Protein AF-A0A285ZQE4-F1 (afdb_monomer)

Foldseek 3Di:
DDDDDDDDDDYDDDDDDDDDDDDDDDDDDDDDPDPPDDDDDDDDPDDDVLLVVLLVVQLVCLVVVPQLVNQVQEDAQADDAPPPFTQGHSVSCVVCVCQQDPVVNSCLSNPDDSVQWDQPPQQAIAGHPRQWHDRDSVNHTYYGPDGDPSRVVVQVVVLQVVLVFAAVVPNDADHWDFFKAWPFKTWTWGHHPPRKIKIFIDTNPDGRRDHTPDIFIRWHWDAPPDQRWIWTWTDDDQKIWIWTAPPDDPPPAARIWIFMDGNNHTPDITRMHTDRD

Nearest PDB structures (foldseek):
  6cp9-assembly4_H  TM=2.890E-01  e=7.985E-02  Klebsiella pneumoniae 342
  7mx5-assembly2_B  TM=2.987E-01  e=8.276E-01  Acinetobacter baumannii
  4re6-assembly1_B  TM=3.086E-01  e=7.806E-01  Aeropyrum pernix K1
  3o4j-assembly2_D  TM=2.823E-01  e=9.863E-01  Aeropyrum pernix
  1yqf-assembly2_E  TM=2.069E-01  e=4.253E+00  Leishmania major

Secondary structure (DSSP, 8-state):
-PPP------------------------PPPP-----PPPPPS-----HHHHHHHHHHHHHHHHT-HHHHTTSB-SSB--STTSPPB-SHHHHHHHHHHHS-HHHHHHHHT--GGGEEE-GGG-EEETTTTEEE-SSS--EEEE----HHHHHHHHHHHHHHHHTS-GGG---SEEEEEEEESSEEEEEEEETTTEEEEEEEETTS-TTSPPSEEEEEEEEEE-TTSS-EEEEEEETTEEEEEEE-SSS-TT--SEEEEEEETTEEEEEEEEEES--

Organism: NCBI:txid1476464

Mean predicted aligned error: 10.46 Å

Sequence (277 aa):
MALTFGLLIFGCNQTETKTTIASNEKPTAKTEDKLLKQEKPDDNEKLADDKIESINNVIELFKSNNVDKISDIISFPLERQYPIPSIKNKNEFNKRFSEVFDKILIDKIANSKIEQWSEVGWRGIMLDNGVLWMANSDGIITAVNYQSDFEKKLRKDLIDREKENLHNSLKTFESPTYKIKTKNYLIRIDELTNDKYRYASWKVSEKETSKPDIILNDGELEFEGSGGNHVITFVQGNYTYKVYRNIIGEESSPDIILEIEKDGKTILSEDGKLTLE

Solvent-accessible surface area (backbone atoms only — not comparable to full-atom values): 16332 Å² total; per-residue (Å²): 136,87,81,89,83,82,89,84,90,85,87,89,88,87,84,90,88,89,88,88,87,89,81,90,89,86,88,80,81,85,80,79,85,76,76,79,74,78,77,73,84,74,91,73,78,77,79,51,70,60,44,52,49,22,51,50,52,51,24,53,42,41,63,65,63,41,63,75,63,52,48,73,35,50,44,67,59,36,67,50,71,64,80,37,67,43,36,70,38,59,73,51,34,74,72,45,39,68,46,59,54,31,72,69,55,38,51,51,51,38,67,56,55,76,90,43,48,46,76,62,67,93,70,14,33,21,37,63,96,50,43,33,32,21,54,53,53,85,44,33,31,60,48,55,70,59,70,26,75,59,39,58,47,50,32,48,64,45,52,57,55,48,38,70,56,34,20,82,95,60,48,79,59,78,47,66,69,45,41,36,40,38,85,63,31,31,37,39,36,33,32,38,84,88,81,23,29,30,47,35,29,35,54,53,86,65,56,66,54,48,81,60,80,42,78,46,58,80,16,43,76,47,65,61,69,89,68,72,20,29,36,39,40,33,76,58,93,61,33,39,38,36,42,33,37,50,71,67,76,62,96,84,56,50,47,21,38,42,36,32,31,44,82,91,37,80,77,44,75,40,60,18,38,78,59,86,104

Radius of gyration: 27.9 Å; Cα contacts (8 Å, |Δi|>4): 445; chains: 1; bounding box: 80×78×50 Å

Structure (mmCIF, N/CA/C/O backbone):
data_AF-A0A285ZQE4-F1
#
_entry.id   AF-A0A285ZQE4-F1
#
loop_
_atom_site.group_PDB
_atom_site.id
_atom_site.type_symbol
_atom_site.label_atom_id
_atom_site.label_alt_id
_atom_site.label_comp_id
_atom_site.label_asym_id
_atom_site.label_entity_id
_atom_site.label_seq_id
_atom_site.pdbx_PDB_ins_code
_atom_site.Cartn_x
_atom_site.Cartn_y
_atom_site.Cartn_z
_atom_site.occupancy
_atom_site.B_iso_or_equiv
_atom_site.auth_seq_id
_atom_site.auth_comp_id
_atom_site.auth_asym_id
_atom_site.auth_atom_id
_atom_site.pdbx_PDB_model_num
ATOM 1 N N . MET A 1 1 ? -60.468 6.649 -17.377 1.00 41.06 1 MET A N 1
ATOM 2 C CA . MET A 1 1 ? -59.361 6.185 -18.243 1.00 41.06 1 MET A CA 1
ATOM 3 C C . MET A 1 1 ? -58.891 7.409 -19.015 1.00 41.06 1 MET A C 1
ATOM 5 O O . MET A 1 1 ? -59.746 8.086 -19.569 1.00 41.06 1 MET A O 1
ATOM 9 N N . ALA A 1 2 ? -57.626 7.809 -18.877 1.00 32.81 2 ALA A N 1
ATOM 10 C CA . ALA A 1 2 ? -57.214 9.194 -19.136 1.00 32.81 2 ALA A CA 1
ATOM 11 C C . ALA A 1 2 ? -56.875 9.476 -20.609 1.00 32.81 2 ALA A C 1
ATOM 13 O O . ALA A 1 2 ? -56.213 8.667 -21.254 1.00 32.81 2 ALA A O 1
ATOM 14 N N . LEU A 1 3 ? -57.281 10.652 -21.099 1.00 28.69 3 LEU A N 1
ATOM 15 C CA . LEU A 1 3 ? -56.719 11.265 -22.304 1.00 28.69 3 LEU A CA 1
ATOM 16 C C . LEU A 1 3 ? -55.519 12.140 -21.921 1.00 28.69 3 LEU A C 1
ATOM 18 O O . LEU A 1 3 ? -55.526 12.800 -20.882 1.00 28.69 3 LEU A O 1
ATOM 22 N N . THR A 1 4 ? -54.528 12.192 -22.803 1.00 35.53 4 THR A N 1
ATOM 23 C CA . THR A 1 4 ? -53.519 13.253 -22.849 1.00 35.53 4 THR A CA 1
ATOM 24 C C . THR A 1 4 ? -54.111 14.536 -23.434 1.00 35.53 4 THR A C 1
ATOM 26 O O . THR A 1 4 ? -54.879 14.473 -24.389 1.00 35.53 4 THR A O 1
ATOM 29 N N . PHE A 1 5 ? -53.690 15.702 -22.934 1.00 30.59 5 PHE A N 1
ATOM 30 C CA . PHE A 1 5 ? -53.569 16.923 -23.744 1.00 30.59 5 PHE A CA 1
ATOM 31 C C . PHE A 1 5 ? -52.524 17.879 -23.140 1.00 30.59 5 PHE A C 1
ATOM 33 O O . PHE A 1 5 ? -52.206 17.776 -21.956 1.00 30.59 5 PHE A O 1
ATOM 40 N N . GLY A 1 6 ? -51.934 18.741 -23.974 1.00 27.23 6 GLY A N 1
ATOM 41 C CA . GLY A 1 6 ? -50.779 19.582 -23.626 1.00 27.23 6 GLY A CA 1
ATOM 42 C C . GLY A 1 6 ? -51.094 21.041 -23.260 1.00 27.23 6 GLY A C 1
ATOM 43 O O . GLY A 1 6 ? -52.248 21.444 -23.154 1.00 27.23 6 GLY A O 1
ATOM 44 N N . LEU A 1 7 ? -50.019 21.818 -23.079 1.00 28.91 7 LEU A N 1
ATOM 45 C CA . LEU A 1 7 ? -49.995 23.257 -22.763 1.00 28.91 7 LEU A CA 1
ATOM 46 C C . LEU A 1 7 ? -50.813 24.130 -23.739 1.00 28.91 7 LEU A C 1
ATOM 48 O O . LEU A 1 7 ? -50.875 23.813 -24.923 1.00 28.91 7 LEU A O 1
ATOM 52 N N . LEU A 1 8 ? -51.256 25.311 -23.267 1.00 28.98 8 LEU A N 1
ATOM 53 C CA . LEU A 1 8 ? -50.812 26.625 -23.793 1.00 28.98 8 LEU A CA 1
ATOM 54 C C . LEU A 1 8 ? -51.233 27.822 -22.885 1.00 28.98 8 LEU A C 1
ATOM 56 O O . LEU A 1 8 ? -52.406 28.096 -22.672 1.00 28.98 8 LEU A O 1
ATOM 60 N N . ILE A 1 9 ? -50.208 28.510 -22.365 1.00 29.80 9 ILE A N 1
ATOM 61 C CA . ILE A 1 9 ? -50.061 29.913 -21.884 1.00 29.80 9 ILE A CA 1
ATOM 62 C C . ILE A 1 9 ? -51.088 30.993 -22.323 1.00 29.80 9 ILE A C 1
ATOM 64 O O . ILE A 1 9 ? -51.433 31.043 -23.496 1.00 29.80 9 ILE A O 1
ATOM 68 N N . PHE A 1 10 ? -51.423 31.961 -21.437 1.00 26.75 10 PHE A N 1
ATOM 69 C CA . PHE A 1 10 ? -50.883 33.359 -21.376 1.00 26.75 10 PHE A CA 1
ATOM 70 C C . PHE A 1 10 ? -51.801 34.404 -20.668 1.00 26.75 10 PHE A C 1
ATOM 72 O O . PHE A 1 10 ? -52.988 34.488 -20.959 1.00 26.75 10 PHE A O 1
ATOM 79 N N . GLY A 1 11 ? -51.188 35.305 -19.877 1.00 24.56 11 GLY A N 1
ATOM 80 C CA . GLY A 1 11 ? -51.658 36.681 -19.581 1.00 24.56 11 GLY A CA 1
ATOM 81 C C . GLY A 1 11 ? -52.723 36.880 -18.480 1.00 24.56 11 GLY A C 1
ATOM 82 O O . GLY A 1 11 ? -53.441 35.953 -18.132 1.00 24.56 11 GLY A O 1
ATOM 83 N N . CYS A 1 12 ? -52.895 38.071 -17.883 1.00 27.30 12 CYS A N 1
ATOM 84 C CA . CYS A 1 12 ? -52.067 39.295 -17.871 1.00 27.30 12 CYS A CA 1
ATOM 85 C C . CYS A 1 12 ? -52.526 40.248 -16.739 1.00 27.30 12 CYS A C 1
ATOM 87 O O . CYS A 1 12 ? -53.730 40.419 -16.569 1.00 27.30 12 CYS A O 1
ATOM 89 N N . ASN A 1 13 ? -51.597 40.916 -16.032 1.00 29.12 13 ASN A N 1
ATOM 90 C CA . ASN A 1 13 ? -51.525 42.392 -15.896 1.00 29.12 13 ASN A CA 1
ATOM 91 C C . ASN A 1 13 ? -50.550 42.867 -14.800 1.00 29.12 13 ASN A C 1
ATOM 93 O O . ASN A 1 13 ? -50.302 42.182 -13.812 1.00 29.12 13 ASN A O 1
ATOM 97 N N . GLN A 1 14 ? -50.029 44.082 -14.991 1.00 31.36 14 GLN A N 1
ATOM 98 C CA . GLN A 1 14 ? -49.230 44.849 -14.029 1.00 31.36 14 GLN A CA 1
ATOM 99 C C . GLN A 1 14 ? -50.030 46.061 -13.528 1.00 31.36 14 GLN A C 1
ATOM 101 O O . GLN A 1 14 ? -50.885 46.567 -14.255 1.00 31.36 14 GLN A O 1
ATOM 106 N N . THR A 1 15 ? -49.627 46.630 -12.389 1.00 29.02 15 THR A N 1
ATOM 107 C CA . THR A 1 15 ? -49.770 48.076 -12.145 1.00 29.02 15 THR A CA 1
ATOM 108 C C . THR A 1 15 ? -48.573 48.593 -11.344 1.00 29.02 15 THR A C 1
ATOM 110 O O . THR A 1 15 ? -48.225 48.019 -10.315 1.00 29.02 15 THR A O 1
ATOM 113 N N . GLU A 1 16 ? -47.924 49.662 -11.812 1.00 29.88 16 GLU A N 1
ATOM 114 C CA . GLU A 1 16 ? -46.841 50.343 -11.082 1.00 29.88 16 GLU A CA 1
ATOM 115 C C . GLU A 1 16 ? -47.383 51.348 -10.052 1.00 29.88 16 GLU A C 1
ATOM 117 O O . GLU A 1 16 ? -48.489 51.873 -10.192 1.00 29.88 16 GLU A O 1
ATOM 122 N N . THR A 1 17 ? -46.543 51.766 -9.101 1.00 27.86 17 THR A N 1
ATOM 123 C CA . THR A 1 17 ? -46.545 53.170 -8.644 1.00 27.86 17 THR A CA 1
ATOM 124 C C . THR A 1 17 ? -45.138 53.607 -8.208 1.00 27.86 17 THR A C 1
ATOM 126 O O . THR A 1 17 ? -44.406 52.835 -7.596 1.00 27.86 17 THR A O 1
ATOM 129 N N . LYS A 1 18 ? -44.738 54.837 -8.560 1.00 28.44 18 LYS A N 1
ATOM 130 C CA . LYS A 1 18 ? -43.408 55.433 -8.296 1.00 28.44 18 LYS A CA 1
ATOM 131 C C . LYS A 1 18 ? -43.490 56.518 -7.213 1.00 28.44 18 LYS A C 1
ATOM 133 O O . LYS A 1 18 ? -44.535 57.153 -7.114 1.00 28.44 18 LYS A O 1
ATOM 138 N N . THR A 1 19 ? -42.379 56.824 -6.524 1.00 24.94 19 THR A N 1
ATOM 139 C CA . THR A 1 19 ? -41.958 58.181 -6.062 1.00 24.94 19 THR A CA 1
ATOM 140 C C . THR A 1 19 ? -40.481 58.149 -5.587 1.00 24.94 19 THR A C 1
ATOM 142 O O . THR A 1 19 ? -39.990 57.095 -5.195 1.00 24.94 19 THR A O 1
ATOM 145 N N . THR A 1 20 ? -39.767 59.282 -5.640 1.00 25.05 20 THR A N 1
ATOM 146 C CA . THR A 1 20 ? -38.347 59.512 -5.243 1.00 25.05 20 THR A CA 1
ATOM 147 C C . THR A 1 20 ? -38.220 60.885 -4.539 1.00 25.05 20 THR A C 1
ATOM 149 O O . THR A 1 20 ? -39.219 61.596 -4.475 1.00 25.05 20 THR A O 1
ATOM 152 N N . ILE A 1 21 ? -37.110 61.372 -3.954 1.00 27.08 21 ILE A N 1
ATOM 153 C CA . ILE A 1 21 ? -35.635 61.136 -4.002 1.00 27.08 21 ILE A CA 1
ATOM 154 C C . ILE A 1 21 ? -35.052 61.495 -2.593 1.00 27.08 21 ILE A C 1
ATOM 156 O O . ILE A 1 21 ? -35.801 62.039 -1.788 1.00 27.08 21 ILE A O 1
ATOM 160 N N . ALA A 1 22 ? -33.785 61.321 -2.173 1.00 26.59 22 ALA A N 1
ATOM 161 C CA . ALA A 1 22 ? -32.518 60.792 -2.731 1.00 26.59 22 ALA A CA 1
ATOM 162 C C . ALA A 1 22 ? -31.775 59.999 -1.596 1.00 26.59 22 ALA A C 1
ATOM 164 O O . ALA A 1 22 ? -32.453 59.181 -0.989 1.00 26.59 22 ALA A O 1
ATOM 165 N N . SER A 1 23 ? -30.485 60.088 -1.201 1.00 23.92 23 SER A N 1
ATOM 166 C CA . SER A 1 23 ? -29.246 60.819 -1.595 1.00 23.92 23 SER A CA 1
ATOM 167 C C . SER A 1 23 ? -28.012 60.197 -0.900 1.00 23.92 23 SER A C 1
ATOM 169 O O . SER A 1 23 ? -28.128 59.858 0.274 1.00 23.92 23 SER A O 1
ATOM 171 N N . ASN A 1 24 ? -26.839 60.196 -1.563 1.00 25.09 24 ASN A N 1
ATOM 172 C CA . ASN A 1 24 ? -25.507 59.757 -1.066 1.00 25.09 24 ASN A CA 1
ATOM 173 C C . ASN A 1 24 ? -25.421 58.255 -0.658 1.00 25.09 24 ASN A C 1
ATOM 175 O O . ASN A 1 24 ? -26.435 57.620 -0.406 1.00 25.09 24 ASN A O 1
ATOM 179 N N . GLU A 1 25 ? -24.271 57.563 -0.646 1.00 27.22 25 GLU A N 1
ATOM 180 C CA . GLU A 1 25 ? -22.854 57.968 -0.764 1.00 27.22 25 GLU A CA 1
ATOM 181 C C . GLU A 1 25 ? -22.006 56.889 -1.507 1.00 27.22 25 GLU A C 1
ATOM 183 O O . GLU A 1 25 ? -22.560 55.934 -2.052 1.00 27.22 25 GLU A O 1
ATOM 188 N N . LYS A 1 26 ? -20.670 57.041 -1.608 1.00 25.08 26 LYS A N 1
ATOM 189 C CA . LYS A 1 26 ? -19.765 56.190 -2.431 1.00 25.08 26 LYS A CA 1
ATOM 190 C C . LYS A 1 26 ? -18.291 56.383 -1.996 1.00 25.08 26 LYS A C 1
ATOM 192 O O . LYS A 1 26 ? -17.994 57.506 -1.595 1.00 25.08 26 LYS A O 1
ATOM 197 N N . PRO A 1 27 ? -17.317 55.463 -2.222 1.00 36.34 27 PRO A N 1
ATOM 198 C CA . PRO A 1 27 ? -17.341 54.003 -2.445 1.00 36.34 27 PRO A CA 1
ATOM 199 C C . PRO A 1 27 ? -16.587 53.197 -1.348 1.00 36.34 27 PRO A C 1
ATOM 201 O O . PRO A 1 27 ? -15.798 53.759 -0.594 1.00 36.34 27 PRO A O 1
ATOM 204 N N . THR A 1 28 ? -16.650 51.859 -1.395 1.00 25.28 28 THR A N 1
ATOM 205 C CA . THR A 1 28 ? -15.589 50.996 -0.822 1.00 25.28 28 THR A CA 1
ATOM 206 C C . THR A 1 28 ? -15.283 49.786 -1.713 1.00 25.28 28 THR A C 1
ATOM 208 O O . THR A 1 28 ? -16.057 49.453 -2.608 1.00 25.28 28 THR A O 1
ATOM 211 N N . ALA A 1 29 ? -14.090 49.213 -1.531 1.00 27.58 29 ALA A N 1
ATOM 212 C CA . ALA A 1 29 ? -13.393 48.321 -2.459 1.00 27.58 29 ALA A CA 1
ATOM 213 C C . ALA A 1 29 ? -14.180 47.097 -2.976 1.00 27.58 29 ALA A C 1
ATOM 215 O O . ALA A 1 29 ? -14.931 46.457 -2.244 1.00 27.58 29 ALA A O 1
ATOM 216 N N . LYS A 1 30 ? -13.881 46.703 -4.223 1.00 27.75 30 LYS A N 1
ATOM 217 C CA . LYS A 1 30 ? -14.029 45.307 -4.656 1.00 27.75 30 LYS A CA 1
ATOM 218 C C . LYS A 1 30 ? -12.958 44.473 -3.949 1.00 27.75 30 LYS A C 1
ATOM 220 O O . LYS A 1 30 ? -11.786 44.835 -4.028 1.00 27.75 30 LYS A O 1
ATOM 225 N N . THR A 1 31 ? -13.334 43.341 -3.368 1.00 27.19 31 THR A N 1
ATOM 226 C CA . THR A 1 31 ? -12.393 42.235 -3.141 1.00 27.19 31 THR A CA 1
ATOM 227 C C . THR A 1 31 ? -12.437 41.344 -4.376 1.00 27.19 31 THR A C 1
ATOM 229 O O . THR A 1 31 ? -13.524 41.014 -4.850 1.00 27.19 31 THR A O 1
ATOM 232 N N . GLU A 1 32 ? -11.283 41.005 -4.944 1.00 28.16 32 GLU A N 1
ATOM 233 C CA . GLU A 1 32 ? -11.221 40.149 -6.130 1.00 28.16 32 GLU A CA 1
ATOM 234 C C . GLU A 1 32 ? -11.401 38.681 -5.736 1.00 28.16 32 GLU A C 1
ATOM 236 O O . GLU A 1 32 ? -10.681 38.164 -4.881 1.00 28.16 32 GLU A O 1
ATOM 241 N N . ASP A 1 33 ? -12.370 38.018 -6.367 1.00 29.48 33 ASP A N 1
ATOM 242 C CA . ASP A 1 33 ? -12.660 36.602 -6.156 1.00 29.48 33 ASP A CA 1
ATOM 243 C C . ASP A 1 33 ? -11.587 35.753 -6.852 1.00 29.48 33 ASP A C 1
ATOM 245 O O . ASP A 1 33 ? -11.665 35.434 -8.044 1.00 29.48 33 ASP A O 1
ATOM 249 N N . LYS A 1 34 ? -10.495 35.495 -6.125 1.00 31.12 34 LYS A N 1
ATOM 250 C CA . LYS A 1 34 ? -9.293 34.852 -6.657 1.00 31.12 34 LYS A CA 1
ATOM 251 C C . LYS A 1 34 ? -9.484 33.338 -6.749 1.00 31.12 34 LYS A C 1
ATOM 253 O O . LYS A 1 34 ? -8.851 32.584 -6.010 1.00 31.12 34 LYS A O 1
ATOM 258 N N . LEU A 1 35 ? -10.315 32.902 -7.701 1.00 28.84 35 LEU A N 1
ATOM 259 C CA . LEU A 1 35 ? -10.376 31.503 -8.123 1.00 28.84 35 LEU A CA 1
ATOM 260 C C . LEU A 1 35 ? -8.958 30.996 -8.416 1.00 28.84 35 LEU A C 1
ATOM 262 O O . LEU A 1 35 ? -8.317 31.410 -9.388 1.00 28.84 35 LEU A O 1
ATOM 266 N N . LEU A 1 36 ? -8.494 30.064 -7.584 1.00 29.11 36 LEU A N 1
ATOM 267 C CA . LEU A 1 36 ? -7.309 29.266 -7.854 1.00 29.11 36 LEU A CA 1
ATOM 268 C C . LEU A 1 36 ? -7.612 28.360 -9.046 1.00 29.11 36 LEU A C 1
ATOM 270 O O . LEU A 1 36 ? -8.158 27.267 -8.902 1.00 29.11 36 LEU A O 1
ATOM 274 N N . LYS A 1 37 ? -7.251 28.829 -10.242 1.00 30.83 37 LYS A N 1
ATOM 275 C CA . LYS A 1 37 ? -7.095 27.949 -11.395 1.00 30.83 37 LYS A CA 1
ATOM 276 C C . LYS A 1 37 ? -6.033 26.920 -11.030 1.00 30.83 37 LYS A C 1
ATOM 278 O O . LYS A 1 37 ? -4.870 27.277 -10.871 1.00 30.83 37 LYS A O 1
ATOM 283 N N . GLN A 1 38 ? -6.443 25.664 -10.904 1.00 37.09 38 GLN A N 1
ATOM 284 C CA . GLN A 1 38 ? -5.509 24.553 -10.985 1.00 37.09 38 GLN A CA 1
ATOM 285 C C . GLN A 1 38 ? -4.842 24.631 -12.358 1.00 37.09 38 GLN A C 1
ATOM 287 O O . GLN A 1 38 ? -5.523 24.591 -13.387 1.00 37.09 38 GLN A O 1
ATOM 292 N N . GLU A 1 39 ? -3.525 24.787 -12.376 1.00 30.55 39 GLU A N 1
ATOM 293 C CA . GLU A 1 39 ? -2.755 24.564 -13.589 1.00 30.55 39 GLU A CA 1
ATOM 294 C C . GLU A 1 39 ? -2.847 23.070 -13.905 1.00 30.55 39 GLU A C 1
ATOM 296 O O . GLU A 1 39 ? -2.590 22.217 -13.050 1.00 30.55 39 GLU A O 1
ATOM 301 N N . LYS A 1 40 ? -3.276 22.743 -15.128 1.00 32.28 40 LYS A N 1
ATOM 302 C CA . LYS A 1 40 ? -3.058 21.396 -15.651 1.00 32.28 40 LYS A CA 1
ATOM 303 C C . LYS A 1 40 ? -1.542 21.157 -15.717 1.00 32.28 40 LYS A C 1
ATOM 305 O O . LYS A 1 40 ? -0.827 22.100 -16.058 1.00 32.28 40 LYS A O 1
ATOM 310 N N . PRO A 1 41 ? -1.058 19.924 -15.489 1.00 39.66 41 PRO A N 1
ATOM 311 C CA . PRO A 1 41 ? 0.235 19.517 -16.027 1.00 39.66 41 PRO A CA 1
ATOM 312 C C . PRO A 1 41 ? 0.256 19.805 -17.534 1.00 39.66 41 PRO A C 1
ATOM 314 O O . PRO A 1 41 ? -0.746 19.549 -18.207 1.00 39.66 41 PRO A O 1
ATOM 317 N N . ASP A 1 42 ? 1.350 20.372 -18.038 1.00 39.19 42 ASP A N 1
ATOM 318 C CA . ASP A 1 42 ? 1.473 20.691 -19.462 1.00 39.19 42 ASP A CA 1
ATOM 319 C C . ASP A 1 42 ? 1.655 19.406 -20.293 1.00 39.19 42 ASP A C 1
ATOM 321 O O . ASP A 1 42 ? 2.217 18.413 -19.819 1.00 39.19 42 ASP A O 1
ATOM 325 N N . ASP A 1 43 ? 1.146 19.402 -21.523 1.00 45.81 43 ASP A N 1
ATOM 326 C CA . ASP A 1 43 ? 1.083 18.197 -22.354 1.00 45.81 43 ASP A CA 1
ATOM 327 C C . ASP A 1 43 ? 2.458 17.901 -22.999 1.00 45.81 43 ASP A C 1
ATOM 329 O O . ASP A 1 43 ? 2.834 18.507 -24.002 1.00 45.81 43 ASP A O 1
ATOM 333 N N . ASN A 1 44 ? 3.170 16.897 -22.468 1.00 50.19 44 ASN A N 1
ATOM 334 C CA . ASN A 1 44 ? 4.478 16.387 -22.926 1.00 50.19 44 ASN A CA 1
ATOM 335 C C . ASN A 1 44 ? 5.664 17.374 -22.854 1.00 50.19 44 ASN A C 1
ATOM 337 O O . ASN A 1 44 ? 6.188 17.814 -23.883 1.00 50.19 44 ASN A O 1
ATOM 341 N N . GLU A 1 45 ? 6.231 17.575 -21.659 1.00 62.56 45 GLU A N 1
ATOM 342 C CA . GLU A 1 45 ? 7.669 17.870 -21.588 1.00 62.56 45 GLU A CA 1
ATOM 343 C C . GLU A 1 45 ? 8.452 16.648 -22.112 1.00 62.56 45 GLU A C 1
ATOM 345 O O . GLU A 1 45 ? 8.278 15.522 -21.641 1.00 62.56 45 GLU A O 1
ATOM 350 N N . LYS A 1 46 ? 9.288 16.845 -23.141 1.00 82.81 46 LYS A N 1
ATOM 351 C CA . LYS A 1 46 ? 10.059 15.754 -23.754 1.00 82.81 46 LYS A CA 1
ATOM 352 C C . LYS A 1 46 ? 11.113 15.261 -22.762 1.00 82.81 46 LYS A C 1
ATOM 354 O O . LYS A 1 46 ? 12.013 16.021 -22.414 1.00 82.81 46 LYS A O 1
ATOM 359 N N . LEU A 1 47 ? 11.035 13.977 -22.393 1.00 90.25 47 LEU A N 1
ATOM 360 C CA . LEU A 1 47 ? 12.014 13.302 -21.533 1.00 90.25 47 LEU A CA 1
ATOM 361 C C . LEU A 1 47 ? 13.459 13.665 -21.921 1.00 90.25 47 LEU A C 1
ATOM 363 O O . LEU A 1 47 ? 13.843 13.629 -23.099 1.00 90.25 47 LEU A O 1
ATOM 367 N N . ALA A 1 48 ? 14.245 14.012 -20.903 1.00 93.44 48 ALA A N 1
ATOM 368 C CA . ALA A 1 48 ? 15.666 14.298 -21.033 1.00 93.44 48 ALA A CA 1
ATOM 369 C C . ALA A 1 48 ? 16.446 13.042 -21.461 1.00 93.44 48 ALA A C 1
ATOM 371 O O . ALA A 1 48 ? 16.031 11.912 -21.194 1.00 93.44 48 ALA A O 1
ATOM 372 N N . ASP A 1 49 ? 17.567 13.232 -22.157 1.00 94.44 49 ASP A N 1
ATOM 373 C CA . ASP A 1 49 ? 18.255 12.123 -22.826 1.00 94.44 49 ASP A CA 1
ATOM 374 C C . ASP A 1 49 ? 18.868 11.110 -21.828 1.00 94.44 49 ASP A C 1
ATOM 376 O O . ASP A 1 49 ? 18.940 9.924 -22.141 1.00 94.44 49 ASP A O 1
ATOM 380 N N . ASP A 1 50 ? 19.197 11.530 -20.598 1.00 95.06 50 ASP A N 1
ATOM 381 C CA . ASP A 1 50 ? 19.623 10.657 -19.487 1.0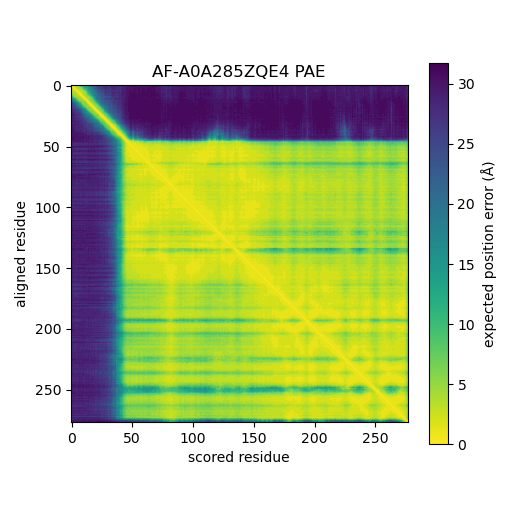0 95.06 50 ASP A CA 1
ATOM 382 C C . ASP A 1 50 ? 18.485 9.754 -18.976 1.00 95.06 50 ASP A C 1
ATOM 384 O O . ASP A 1 50 ? 18.683 8.571 -18.701 1.00 95.06 50 ASP A O 1
ATOM 388 N N . LYS A 1 51 ? 17.263 10.293 -18.910 1.00 95.81 51 LYS A N 1
ATOM 389 C CA . LYS A 1 51 ? 16.042 9.548 -18.566 1.00 95.81 51 LYS A CA 1
ATOM 390 C C . LYS A 1 51 ? 15.683 8.565 -19.678 1.00 95.81 51 LYS A C 1
ATOM 392 O O . LYS A 1 51 ? 15.283 7.439 -19.404 1.00 95.81 51 LYS A O 1
ATOM 397 N N . ILE A 1 52 ? 15.882 8.950 -20.940 1.00 97.06 52 ILE A N 1
ATOM 398 C CA . ILE A 1 52 ? 15.726 8.045 -22.087 1.00 97.06 52 ILE A CA 1
ATOM 399 C C . ILE A 1 52 ? 16.772 6.918 -22.033 1.00 97.06 52 ILE A C 1
ATOM 401 O O . ILE A 1 52 ? 16.425 5.764 -22.289 1.00 97.06 52 ILE A O 1
ATOM 405 N N . GLU A 1 53 ? 18.026 7.199 -21.671 1.00 97.19 53 GLU A N 1
ATOM 406 C CA . GLU A 1 53 ? 19.054 6.165 -21.488 1.00 97.19 53 GLU A CA 1
ATOM 407 C C . GLU A 1 53 ? 18.695 5.195 -20.347 1.00 97.19 53 GLU A C 1
ATOM 409 O O . GLU A 1 53 ? 18.743 3.977 -20.542 1.00 97.19 53 GLU A O 1
ATOM 414 N N . SER A 1 54 ? 18.257 5.698 -19.187 1.00 96.88 54 SER A N 1
ATOM 415 C CA . SER A 1 54 ? 17.879 4.851 -18.046 1.00 96.88 54 SER A CA 1
ATOM 416 C C . SER A 1 54 ? 16.680 3.946 -18.355 1.00 96.88 54 SER A C 1
ATOM 418 O O . SER A 1 54 ? 16.736 2.744 -18.088 1.00 96.88 54 SER A O 1
ATOM 420 N N . ILE A 1 55 ? 15.647 4.477 -19.019 1.00 98.12 55 ILE A N 1
ATOM 421 C CA . ILE A 1 55 ? 14.492 3.709 -19.505 1.00 98.12 55 ILE A CA 1
ATOM 422 C C . ILE A 1 55 ? 14.943 2.590 -20.454 1.00 98.12 55 ILE A C 1
ATOM 424 O O . ILE A 1 55 ? 14.533 1.441 -20.287 1.00 98.12 55 ILE A O 1
ATOM 428 N N . ASN A 1 56 ? 15.815 2.884 -21.427 1.00 98.00 56 ASN A N 1
ATOM 429 C CA . ASN A 1 56 ? 16.329 1.862 -22.346 1.00 98.00 56 ASN A CA 1
ATOM 430 C C . ASN A 1 56 ? 17.128 0.773 -21.608 1.00 98.00 56 ASN A C 1
ATOM 432 O O . ASN A 1 56 ? 16.962 -0.409 -21.908 1.00 98.00 56 ASN A O 1
ATOM 436 N N . ASN A 1 57 ? 17.935 1.139 -20.608 1.00 96.88 57 ASN A N 1
ATOM 437 C CA . ASN A 1 57 ? 18.659 0.173 -19.778 1.00 96.88 57 ASN A CA 1
ATOM 438 C C . ASN A 1 57 ? 17.705 -0.753 -18.996 1.00 96.88 57 ASN A C 1
ATOM 440 O O . ASN A 1 57 ? 17.927 -1.966 -18.963 1.00 96.88 57 ASN A O 1
ATOM 444 N N . VAL A 1 58 ? 16.609 -0.227 -18.436 1.00 97.81 58 VAL A N 1
ATOM 445 C CA . VAL A 1 58 ? 15.556 -1.043 -17.799 1.00 97.81 58 VAL A CA 1
ATOM 446 C C . VAL A 1 58 ? 14.882 -1.966 -18.821 1.00 97.81 58 VAL A C 1
ATOM 448 O O . VAL A 1 58 ? 14.744 -3.165 -18.572 1.00 97.81 58 VAL A O 1
ATOM 451 N N . ILE A 1 59 ? 14.527 -1.457 -20.004 1.00 98.44 59 ILE A N 1
ATOM 452 C CA . ILE A 1 59 ? 13.924 -2.249 -21.088 1.00 98.44 59 ILE A CA 1
ATOM 453 C C . ILE A 1 59 ? 14.833 -3.423 -21.499 1.00 98.44 59 ILE A C 1
ATOM 455 O O . ILE A 1 59 ? 14.358 -4.557 -21.593 1.00 98.44 59 ILE A O 1
ATOM 459 N N . GLU A 1 60 ? 16.137 -3.198 -21.698 1.00 98.25 60 GLU A N 1
ATOM 460 C CA . GLU A 1 60 ? 17.093 -4.263 -22.044 1.00 98.25 60 GLU A CA 1
ATOM 461 C C . GLU A 1 60 ? 17.313 -5.270 -20.901 1.00 98.25 60 GLU A C 1
ATOM 463 O O . GLU A 1 60 ? 17.434 -6.474 -21.152 1.00 98.25 60 GLU A O 1
ATOM 468 N N . LEU A 1 61 ? 17.284 -4.831 -19.636 1.00 97.25 61 LEU A N 1
ATOM 469 C CA . LEU A 1 61 ? 17.309 -5.744 -18.488 1.00 97.25 61 LEU A CA 1
ATOM 470 C C . LEU A 1 61 ? 16.109 -6.700 -18.504 1.00 97.25 61 LEU A C 1
ATOM 472 O O . LEU A 1 61 ? 16.304 -7.913 -18.375 1.00 97.25 61 LEU A O 1
ATOM 476 N N . PHE A 1 62 ? 14.897 -6.196 -18.752 1.00 98.00 62 PHE A N 1
ATOM 477 C CA . PHE A 1 62 ? 13.698 -7.034 -18.855 1.00 98.00 62 PHE A CA 1
ATOM 478 C C . PHE A 1 62 ? 13.676 -7.911 -20.117 1.00 98.00 62 PHE A C 1
ATOM 480 O O . PHE A 1 62 ? 13.293 -9.077 -20.016 1.00 98.00 62 PHE A O 1
ATOM 487 N N . LYS A 1 63 ? 14.186 -7.443 -21.268 1.00 98.00 63 LYS A N 1
ATOM 488 C CA . LYS A 1 63 ? 14.413 -8.299 -22.456 1.00 98.00 63 LYS A CA 1
ATOM 489 C C . LYS A 1 63 ? 15.378 -9.451 -22.168 1.00 98.00 63 LYS A C 1
ATOM 491 O O . LYS A 1 63 ? 15.171 -10.559 -22.657 1.00 98.00 63 LYS A O 1
ATOM 496 N N . SER A 1 64 ? 16.415 -9.212 -21.361 1.00 96.06 64 SER A N 1
ATOM 497 C CA . SER A 1 64 ? 17.365 -10.254 -20.945 1.00 96.06 64 SER A CA 1
ATOM 498 C C . SER A 1 64 ? 16.793 -11.240 -19.914 1.00 96.06 64 SER A C 1
ATOM 500 O O . SER A 1 64 ? 17.393 -12.290 -19.685 1.00 96.06 64 SER A O 1
ATOM 502 N N . ASN A 1 65 ? 15.659 -10.898 -19.285 1.00 92.38 65 ASN A N 1
ATOM 503 C CA . ASN A 1 65 ? 15.002 -11.629 -18.195 1.00 92.38 65 ASN A CA 1
ATOM 504 C C . ASN A 1 65 ? 15.963 -12.063 -17.064 1.00 92.38 65 ASN A C 1
ATOM 506 O O . ASN A 1 65 ? 15.831 -13.136 -16.470 1.00 92.38 65 ASN A O 1
ATOM 510 N N . ASN A 1 66 ? 16.982 -11.245 -16.787 1.00 92.44 66 ASN A N 1
ATOM 511 C CA . ASN A 1 66 ? 18.008 -11.553 -15.798 1.00 92.44 66 ASN A CA 1
ATOM 512 C C . ASN A 1 66 ? 17.552 -11.095 -14.405 1.00 92.44 66 ASN A C 1
ATOM 514 O O . ASN A 1 66 ? 17.805 -9.959 -14.009 1.00 92.44 66 ASN A O 1
ATOM 518 N N . VAL A 1 67 ? 16.878 -11.989 -13.675 1.00 95.62 67 VAL A N 1
ATOM 519 C CA . VAL A 1 67 ? 16.306 -11.722 -12.339 1.00 95.62 67 VAL A CA 1
ATOM 520 C C . VAL A 1 67 ? 17.335 -11.135 -11.370 1.00 95.62 67 VAL A C 1
ATOM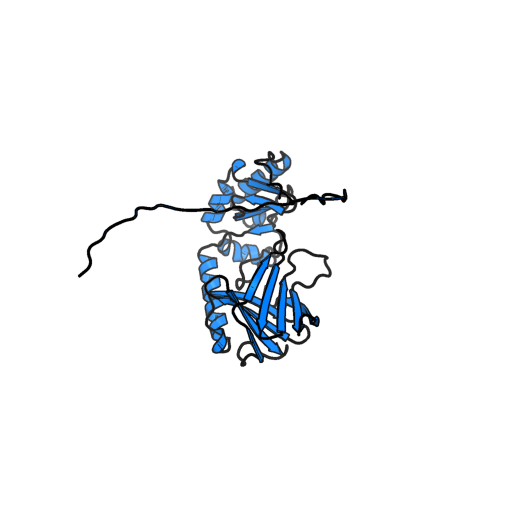 522 O O . VAL A 1 67 ? 17.037 -10.157 -10.689 1.00 95.62 67 VAL A O 1
ATOM 525 N N . ASP A 1 68 ? 18.563 -11.667 -11.356 1.00 95.25 68 ASP A N 1
ATOM 526 C CA . ASP A 1 68 ? 19.627 -11.164 -10.485 1.00 95.25 68 ASP A CA 1
ATOM 527 C C . ASP A 1 68 ? 19.963 -9.699 -10.782 1.00 95.25 68 ASP A C 1
ATOM 529 O O . ASP A 1 68 ? 20.025 -8.909 -9.845 1.00 95.25 68 ASP A O 1
ATOM 533 N N . LYS A 1 69 ? 20.095 -9.298 -12.051 1.00 96.50 69 LYS A N 1
ATOM 534 C CA . LYS A 1 69 ? 20.320 -7.886 -12.405 1.00 96.50 69 LYS A CA 1
ATOM 535 C C . LYS A 1 69 ? 19.088 -7.009 -12.195 1.00 96.50 69 LYS A C 1
ATOM 537 O O . LYS A 1 69 ? 19.228 -5.876 -11.753 1.00 96.50 69 LYS A O 1
ATOM 542 N N . ILE A 1 70 ? 17.888 -7.513 -12.496 1.00 98.00 70 ILE A N 1
ATOM 543 C CA . ILE A 1 70 ? 16.640 -6.775 -12.250 1.00 98.00 70 ILE A CA 1
ATOM 544 C C . ILE A 1 70 ? 16.525 -6.461 -10.753 1.00 98.00 70 ILE A C 1
ATOM 546 O O . ILE A 1 70 ? 16.198 -5.340 -10.393 1.00 98.00 70 ILE A O 1
ATOM 550 N N . SER A 1 71 ? 16.890 -7.399 -9.876 1.00 97.44 71 SER A N 1
ATOM 551 C CA . SER A 1 71 ? 16.878 -7.201 -8.421 1.00 97.44 71 SER A CA 1
ATOM 552 C C . SER A 1 71 ? 17.910 -6.195 -7.880 1.00 97.44 71 SER A C 1
ATOM 554 O O . SER A 1 71 ? 17.807 -5.824 -6.713 1.00 97.44 71 SER A O 1
ATOM 556 N N . ASP A 1 72 ? 18.886 -5.747 -8.684 1.00 96.94 72 ASP A N 1
ATOM 557 C CA . ASP A 1 72 ? 19.805 -4.652 -8.317 1.00 96.94 72 ASP A CA 1
ATOM 558 C C . ASP A 1 72 ? 19.206 -3.257 -8.580 1.00 96.94 72 ASP A C 1
ATOM 560 O O . ASP A 1 72 ? 19.700 -2.277 -8.029 1.00 96.94 72 ASP A O 1
ATOM 564 N N . ILE A 1 73 ? 18.133 -3.158 -9.379 1.00 96.88 73 ILE A N 1
ATOM 565 C CA . ILE A 1 73 ? 17.430 -1.897 -9.687 1.00 96.88 73 ILE A CA 1
ATOM 566 C C . ILE A 1 73 ? 16.071 -1.775 -8.978 1.00 96.88 73 ILE A C 1
ATOM 568 O O . ILE A 1 73 ? 15.203 -1.035 -9.429 1.00 96.88 73 ILE A O 1
ATOM 572 N N . ILE A 1 74 ? 15.858 -2.502 -7.878 1.00 98.06 74 ILE A N 1
ATOM 573 C CA . ILE A 1 74 ? 14.626 -2.443 -7.076 1.00 98.06 74 ILE A CA 1
ATOM 574 C C . ILE A 1 74 ? 14.893 -1.685 -5.777 1.00 98.06 74 ILE A C 1
ATOM 576 O O . ILE A 1 74 ? 15.776 -2.062 -5.006 1.00 98.06 74 ILE A O 1
ATOM 580 N N . SER A 1 75 ? 14.085 -0.663 -5.496 1.00 97.56 75 SER A N 1
ATOM 581 C CA . SER A 1 75 ? 14.003 -0.086 -4.156 1.00 97.56 75 SER A CA 1
ATOM 582 C C . SER A 1 75 ? 13.349 -1.093 -3.205 1.00 97.56 75 SER A C 1
ATOM 584 O O . SER A 1 75 ? 12.259 -1.595 -3.485 1.00 97.56 75 SER A O 1
ATOM 586 N N . PHE A 1 76 ? 14.014 -1.408 -2.090 1.00 97.12 76 PHE A N 1
ATOM 587 C CA . PHE A 1 76 ? 13.505 -2.335 -1.077 1.00 97.12 76 PHE A CA 1
ATOM 588 C C . PHE A 1 76 ? 13.161 -1.597 0.231 1.00 97.12 76 PHE A C 1
ATOM 590 O O . PHE A 1 76 ? 13.962 -0.772 0.674 1.00 97.12 76 PHE A O 1
ATOM 597 N N . PRO A 1 77 ? 12.035 -1.928 0.896 1.00 96.94 77 PRO A N 1
ATOM 598 C CA . PRO A 1 77 ? 11.077 -2.975 0.535 1.00 96.94 77 PRO A CA 1
ATOM 599 C C . PRO A 1 77 ? 10.229 -2.617 -0.699 1.00 96.94 77 PRO A C 1
ATOM 601 O O . PRO A 1 77 ? 9.824 -1.474 -0.883 1.00 96.94 77 PRO A O 1
ATOM 604 N N . LEU A 1 78 ? 9.957 -3.615 -1.548 1.00 97.50 78 LEU A N 1
ATOM 605 C CA . LEU A 1 78 ? 9.026 -3.471 -2.666 1.00 97.50 78 LEU A CA 1
ATOM 606 C C . LEU A 1 78 ? 7.619 -3.802 -2.166 1.00 97.50 78 LEU A C 1
ATOM 608 O O . LEU A 1 78 ? 7.270 -4.970 -1.951 1.00 97.50 78 LEU A O 1
ATOM 612 N N . GLU A 1 79 ? 6.831 -2.751 -1.975 1.00 95.19 79 GLU A N 1
ATOM 613 C CA . GLU A 1 79 ? 5.490 -2.829 -1.408 1.00 95.19 79 GLU A CA 1
ATOM 614 C C . GLU A 1 79 ? 4.472 -3.470 -2.360 1.00 95.19 79 GLU A C 1
ATOM 616 O O . GLU A 1 79 ? 4.503 -3.291 -3.585 1.00 95.19 79 GLU A O 1
ATOM 621 N N . ARG A 1 80 ? 3.569 -4.269 -1.779 1.00 96.25 80 ARG A N 1
ATOM 622 C CA . ARG A 1 80 ? 2.501 -5.012 -2.468 1.00 96.25 80 ARG A CA 1
ATOM 623 C C . ARG A 1 80 ? 1.151 -4.643 -1.849 1.00 96.25 80 ARG A C 1
ATOM 625 O O . ARG A 1 80 ? 1.099 -4.120 -0.741 1.00 96.25 80 ARG A O 1
ATOM 632 N N . GLN A 1 81 ? 0.036 -4.905 -2.536 1.00 94.12 81 GLN A N 1
ATOM 633 C CA . GLN A 1 81 ? -1.269 -4.526 -1.981 1.00 94.12 81 GLN A CA 1
ATOM 634 C C . GLN A 1 81 ? -1.622 -5.390 -0.760 1.00 94.12 81 GLN A C 1
ATOM 636 O O . GLN A 1 81 ? -1.890 -6.590 -0.883 1.00 94.12 81 GLN A O 1
ATOM 641 N N . TYR A 1 82 ? -1.698 -4.746 0.405 1.00 93.38 82 TYR A N 1
ATOM 642 C CA . TYR A 1 82 ? -2.132 -5.343 1.666 1.00 93.38 82 TYR A CA 1
ATOM 643 C C . TYR A 1 82 ? -3.417 -6.187 1.487 1.00 93.38 82 TYR A C 1
ATOM 645 O O . TYR A 1 82 ? -4.364 -5.724 0.835 1.00 93.38 82 TYR A O 1
ATOM 653 N N . PRO A 1 83 ? -3.497 -7.428 2.011 1.00 94.88 83 PRO A N 1
ATOM 654 C CA . PRO A 1 83 ? -2.567 -8.076 2.946 1.00 94.88 83 PRO A CA 1
ATOM 655 C C . PRO A 1 83 ? -1.418 -8.902 2.328 1.00 94.88 83 PRO A C 1
ATOM 657 O O . PRO A 1 83 ? -0.843 -9.725 3.040 1.00 94.88 83 PRO A O 1
ATOM 660 N N . ILE A 1 84 ? -1.061 -8.745 1.042 1.00 96.81 84 ILE A N 1
ATOM 661 C CA . ILE A 1 84 ? 0.170 -9.376 0.515 1.00 96.81 84 ILE A CA 1
ATOM 662 C C . ILE A 1 84 ? 1.383 -8.752 1.234 1.00 96.81 84 ILE A C 1
ATOM 664 O O . ILE A 1 84 ? 1.534 -7.535 1.148 1.00 96.81 8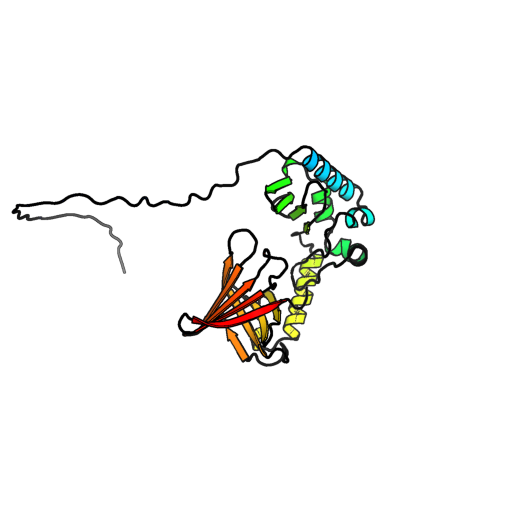4 ILE A O 1
ATOM 668 N N . PRO A 1 85 ? 2.267 -9.533 1.891 1.00 95.31 85 PRO A N 1
ATOM 669 C CA . PRO A 1 85 ? 3.455 -8.981 2.542 1.00 95.31 85 PRO A CA 1
ATOM 670 C C . PRO A 1 85 ? 4.424 -8.365 1.534 1.00 95.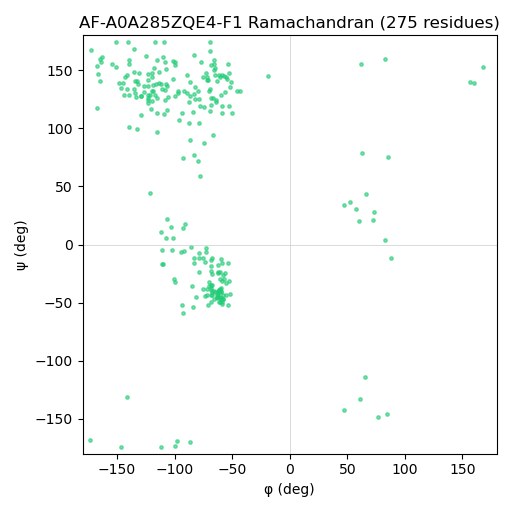31 85 PRO A C 1
ATOM 672 O O . PRO A 1 85 ? 4.606 -8.911 0.434 1.00 95.31 85 PRO A O 1
ATOM 675 N N . SER A 1 86 ? 5.112 -7.299 1.933 1.00 96.25 86 SER A N 1
ATOM 676 C CA . SER A 1 86 ? 6.129 -6.669 1.091 1.00 96.25 86 SER A CA 1
ATOM 677 C C . SER A 1 86 ? 7.341 -7.570 0.841 1.00 96.25 86 SER A C 1
ATOM 679 O O . SER A 1 86 ? 7.565 -8.560 1.545 1.00 96.25 86 SER A O 1
ATOM 681 N N . ILE A 1 87 ? 8.095 -7.287 -0.223 1.00 98.00 87 ILE A N 1
ATOM 682 C CA . ILE A 1 87 ? 9.326 -8.015 -0.560 1.00 98.00 87 ILE A CA 1
ATOM 683 C C . ILE A 1 87 ? 10.493 -7.212 0.003 1.00 98.00 87 ILE A C 1
ATOM 685 O O . ILE A 1 87 ? 10.819 -6.147 -0.513 1.00 98.00 87 ILE A O 1
ATOM 689 N N . LYS A 1 88 ? 11.124 -7.693 1.075 1.00 97.69 88 LYS A N 1
ATOM 690 C CA . LYS A 1 88 ? 11.922 -6.829 1.961 1.00 97.69 88 LYS A CA 1
ATOM 691 C C . LYS A 1 88 ? 13.402 -6.744 1.578 1.00 97.69 88 LYS A C 1
ATOM 693 O O . LYS A 1 88 ? 14.156 -6.017 2.215 1.00 97.69 88 LYS A O 1
ATOM 698 N N . ASN A 1 89 ? 13.844 -7.519 0.583 1.00 97.94 89 ASN A N 1
ATOM 699 C CA . ASN A 1 89 ? 15.232 -7.597 0.111 1.00 97.94 89 ASN A CA 1
ATOM 700 C C . ASN A 1 89 ? 15.362 -8.453 -1.168 1.00 97.94 89 ASN A C 1
ATOM 702 O O . ASN A 1 89 ? 14.490 -9.261 -1.490 1.00 97.94 89 ASN A O 1
ATOM 706 N N . LYS A 1 90 ? 16.527 -8.367 -1.825 1.00 97.75 90 LYS A N 1
ATOM 707 C CA . LYS A 1 90 ? 16.928 -9.152 -3.011 1.00 97.75 90 LYS A CA 1
ATOM 708 C C . LYS A 1 90 ? 16.789 -10.684 -2.869 1.00 97.75 90 LYS A C 1
ATOM 710 O O . LYS A 1 90 ? 16.479 -11.366 -3.840 1.00 97.75 90 LYS A O 1
ATOM 715 N N . ASN A 1 91 ? 16.960 -11.251 -1.671 1.00 97.25 91 ASN A N 1
ATOM 716 C CA . ASN A 1 91 ? 16.838 -12.701 -1.440 1.00 97.25 91 ASN A CA 1
ATOM 717 C C . ASN A 1 91 ? 15.365 -13.159 -1.427 1.00 97.25 91 ASN A C 1
ATOM 719 O O . ASN A 1 91 ? 15.029 -14.210 -1.972 1.00 97.25 91 ASN A O 1
ATOM 723 N N . GLU A 1 92 ? 14.467 -12.361 -0.850 1.00 98.12 92 GLU A N 1
ATOM 724 C CA . GLU A 1 92 ? 13.019 -12.550 -0.997 1.00 98.12 92 GLU A CA 1
ATOM 725 C C . GLU A 1 92 ? 12.560 -12.276 -2.430 1.00 98.12 92 GLU A C 1
ATOM 727 O O . GLU A 1 92 ? 11.771 -13.049 -2.968 1.00 98.12 92 GLU A O 1
ATOM 732 N N . PHE A 1 93 ? 13.102 -11.241 -3.078 1.00 98.50 93 PHE A N 1
ATOM 733 C CA . PHE A 1 93 ? 12.787 -10.897 -4.463 1.00 98.50 93 PHE A CA 1
ATOM 734 C C . PHE A 1 93 ? 13.094 -12.041 -5.425 1.00 98.50 93 PHE A C 1
ATOM 736 O O . PHE A 1 93 ? 12.203 -12.474 -6.143 1.00 98.50 93 PHE A O 1
ATOM 743 N N . ASN A 1 94 ? 14.295 -12.622 -5.381 1.00 96.69 94 ASN A N 1
ATOM 744 C CA . ASN A 1 94 ? 14.654 -13.742 -6.256 1.00 96.69 94 ASN A CA 1
ATOM 745 C C . ASN A 1 94 ? 13.755 -14.983 -6.068 1.00 96.69 94 ASN A C 1
ATOM 747 O O . ASN A 1 94 ? 13.622 -15.784 -6.990 1.00 96.69 94 ASN A O 1
ATOM 751 N N . LYS A 1 95 ? 13.117 -15.148 -4.899 1.00 97.88 95 LYS A N 1
ATOM 752 C CA . LYS A 1 95 ? 12.136 -16.220 -4.638 1.00 97.88 95 LYS A CA 1
ATOM 753 C C . LYS A 1 95 ? 10.725 -15.859 -5.101 1.00 97.88 95 LYS A C 1
ATOM 755 O O . LYS A 1 95 ? 9.993 -16.737 -5.540 1.00 97.88 95 LYS A O 1
ATOM 760 N N . ARG A 1 96 ? 10.349 -14.584 -4.966 1.00 98.19 96 ARG A N 1
ATOM 761 C CA . ARG A 1 96 ? 9.002 -14.052 -5.223 1.00 98.19 96 ARG A CA 1
ATOM 762 C C . ARG A 1 96 ? 8.882 -13.327 -6.570 1.00 98.19 96 ARG A C 1
ATOM 764 O O . ARG A 1 96 ? 7.834 -12.769 -6.869 1.00 98.19 96 ARG A O 1
ATOM 771 N N . PHE A 1 97 ? 9.925 -13.343 -7.401 1.00 98.31 97 PHE A N 1
ATOM 772 C CA . PHE A 1 97 ? 9.994 -12.584 -8.653 1.00 98.31 97 PHE A CA 1
ATOM 773 C C . PHE A 1 97 ? 8.792 -12.862 -9.555 1.00 98.31 97 PHE A C 1
ATOM 775 O O . PHE A 1 97 ? 8.081 -11.934 -9.921 1.00 98.31 97 PHE A O 1
ATOM 782 N N . SER A 1 98 ? 8.503 -14.138 -9.819 1.00 97.81 98 SER A N 1
ATOM 783 C CA . SER A 1 98 ? 7.365 -14.572 -10.638 1.00 97.81 98 SER A CA 1
ATOM 784 C C . SER A 1 98 ? 5.996 -14.427 -9.961 1.00 97.81 98 SER A C 1
ATOM 786 O O . SER A 1 98 ? 4.987 -14.738 -10.588 1.00 97.81 98 SER A O 1
ATOM 788 N N . GLU A 1 99 ? 5.934 -13.995 -8.695 1.00 98.31 99 GLU A N 1
ATOM 789 C CA . GLU A 1 99 ? 4.675 -13.557 -8.081 1.00 98.31 99 GLU A CA 1
ATOM 790 C C . GLU A 1 99 ? 4.280 -12.185 -8.638 1.00 98.31 99 GLU A C 1
ATOM 792 O O . GLU A 1 99 ? 3.129 -11.994 -9.006 1.00 98.31 99 GLU A O 1
ATOM 797 N N . VAL A 1 100 ? 5.230 -11.251 -8.749 1.00 98.38 100 VAL A N 1
ATOM 798 C CA . VAL A 1 100 ? 4.991 -9.859 -9.181 1.00 98.38 100 VAL A CA 1
ATOM 799 C C . VAL A 1 100 ? 5.209 -9.694 -10.688 1.00 98.38 100 VAL A C 1
ATOM 801 O O . VAL A 1 100 ? 4.343 -9.207 -11.415 1.00 98.38 100 VAL A O 1
ATOM 804 N N . PHE A 1 101 ? 6.371 -10.133 -11.166 1.00 98.31 101 PHE A N 1
ATOM 805 C CA . PHE A 1 101 ? 6.808 -10.076 -12.555 1.00 98.31 101 PHE A CA 1
ATOM 806 C C . PHE A 1 101 ? 6.433 -11.377 -13.263 1.00 98.31 101 PHE A C 1
ATOM 808 O O . PHE A 1 101 ? 7.261 -12.248 -13.534 1.00 98.31 101 PHE A O 1
ATOM 815 N N . ASP A 1 102 ? 5.140 -11.512 -13.547 1.00 98.19 102 ASP A N 1
ATOM 816 C CA . ASP A 1 102 ? 4.660 -12.516 -14.490 1.00 98.19 102 ASP A CA 1
ATOM 817 C C . ASP A 1 102 ? 5.077 -12.168 -15.936 1.00 98.19 102 ASP A C 1
ATOM 819 O O . ASP A 1 102 ? 5.631 -11.101 -16.227 1.00 98.19 102 ASP A O 1
ATOM 823 N N . LYS A 1 103 ? 4.796 -13.075 -16.882 1.00 97.94 103 LYS A N 1
ATOM 824 C CA . LYS A 1 103 ? 5.144 -12.857 -18.293 1.00 97.94 103 LYS A CA 1
ATOM 825 C C . LYS A 1 103 ? 4.459 -11.616 -18.889 1.00 97.94 103 LYS A C 1
ATOM 827 O O . LYS A 1 103 ? 5.024 -11.010 -19.788 1.00 97.94 103 LYS A O 1
ATOM 832 N N . ILE A 1 104 ? 3.274 -11.230 -18.413 1.00 98.31 104 ILE A N 1
ATOM 833 C CA . ILE A 1 104 ? 2.514 -10.092 -18.948 1.00 98.31 104 ILE A CA 1
ATOM 834 C C . ILE A 1 104 ? 3.201 -8.781 -18.550 1.00 98.31 104 ILE A C 1
ATOM 836 O O . ILE A 1 104 ? 3.371 -7.906 -19.401 1.00 98.31 104 ILE A O 1
ATOM 840 N N . LEU A 1 105 ? 3.653 -8.656 -17.297 1.00 98.62 105 LEU A N 1
ATOM 841 C CA . LEU A 1 105 ? 4.429 -7.494 -16.859 1.00 98.62 105 LEU A CA 1
ATOM 842 C C . LEU A 1 105 ? 5.815 -7.452 -17.520 1.00 98.62 105 LEU A C 1
ATOM 844 O O . LEU A 1 105 ? 6.218 -6.396 -18.005 1.00 98.62 105 LEU A O 1
ATOM 848 N N . ILE A 1 106 ? 6.520 -8.588 -17.600 1.00 98.56 106 ILE A N 1
ATOM 849 C CA . ILE A 1 106 ? 7.832 -8.665 -18.265 1.00 98.56 106 ILE A CA 1
ATOM 850 C C . ILE A 1 106 ? 7.709 -8.282 -19.745 1.00 98.56 106 ILE A C 1
ATOM 852 O O . ILE A 1 106 ? 8.447 -7.413 -20.203 1.00 98.56 106 ILE A O 1
ATOM 856 N N . ASP A 1 107 ? 6.747 -8.855 -20.480 1.00 98.44 107 ASP A N 1
ATOM 857 C CA . ASP A 1 107 ? 6.488 -8.510 -21.883 1.00 98.44 107 ASP A CA 1
ATOM 858 C C . ASP A 1 107 ? 6.137 -7.023 -22.036 1.00 98.44 107 ASP A C 1
ATOM 860 O O . ASP A 1 107 ? 6.614 -6.379 -22.971 1.00 98.44 107 ASP A O 1
ATOM 864 N N . LYS A 1 108 ? 5.329 -6.463 -21.124 1.00 98.56 108 LYS A N 1
ATOM 865 C CA . LYS A 1 108 ? 4.945 -5.046 -21.141 1.00 98.56 108 LYS A CA 1
ATOM 866 C C . LYS A 1 108 ? 6.149 -4.119 -20.978 1.00 98.56 108 LYS A C 1
ATOM 868 O O . LYS A 1 108 ? 6.243 -3.155 -21.730 1.00 98.56 108 LYS A O 1
ATOM 873 N N . ILE A 1 109 ? 7.058 -4.398 -20.042 1.00 98.56 109 ILE A N 1
ATOM 874 C CA . ILE A 1 109 ? 8.259 -3.573 -19.836 1.00 98.56 109 ILE A CA 1
ATOM 875 C C . ILE A 1 109 ? 9.230 -3.769 -21.009 1.00 98.56 109 ILE A C 1
ATOM 877 O O . ILE A 1 109 ? 9.612 -2.798 -21.662 1.00 98.56 109 ILE A O 1
ATOM 881 N N . ALA A 1 110 ? 9.561 -5.021 -21.340 1.00 98.44 110 ALA A N 1
ATOM 882 C CA . ALA A 1 110 ? 10.539 -5.389 -22.369 1.00 98.44 110 ALA A CA 1
ATOM 883 C C . ALA A 1 110 ? 10.163 -4.938 -23.795 1.00 98.44 110 ALA A C 1
ATOM 885 O O . ALA A 1 110 ? 11.047 -4.785 -24.637 1.00 98.44 110 ALA A O 1
ATOM 886 N N . ASN A 1 111 ? 8.873 -4.729 -24.081 1.00 98.38 111 ASN A N 1
ATOM 887 C CA . ASN A 1 111 ? 8.383 -4.237 -25.375 1.00 98.38 111 ASN A CA 1
ATOM 888 C C . ASN A 1 111 ? 7.792 -2.816 -25.299 1.00 98.38 111 ASN A C 1
ATOM 890 O O . ASN A 1 111 ? 7.163 -2.372 -26.262 1.00 98.38 111 ASN A O 1
ATOM 894 N N . SER A 1 112 ? 7.971 -2.108 -24.177 1.00 98.56 112 SER A N 1
ATOM 895 C CA . SER A 1 112 ? 7.561 -0.705 -24.063 1.00 98.56 112 SER A CA 1
ATOM 896 C C . SER A 1 112 ? 8.385 0.198 -24.987 1.00 98.56 112 SER A C 1
ATOM 898 O O . SER A 1 112 ? 9.515 -0.119 -25.365 1.00 98.56 112 SER A O 1
ATOM 900 N N . LYS A 1 113 ? 7.805 1.340 -25.357 1.00 98.12 113 LYS A N 1
ATOM 901 C CA . LYS A 1 113 ? 8.473 2.409 -26.109 1.00 98.12 113 LYS A CA 1
ATOM 902 C C . LYS A 1 113 ? 8.567 3.672 -25.268 1.00 98.12 113 LYS A C 1
ATOM 904 O O . LYS A 1 113 ? 7.750 3.854 -24.373 1.00 98.12 113 LYS A O 1
ATOM 909 N N . ILE A 1 114 ? 9.490 4.572 -25.604 1.00 97.44 114 ILE A N 1
ATOM 910 C CA . ILE A 1 114 ? 9.712 5.832 -24.875 1.00 97.44 114 ILE A CA 1
ATOM 911 C C . ILE A 1 114 ? 8.432 6.678 -24.763 1.00 97.44 114 ILE A C 1
ATOM 913 O O . ILE A 1 114 ? 8.215 7.291 -23.727 1.00 97.44 114 ILE A O 1
ATOM 917 N N . GLU A 1 115 ? 7.532 6.644 -25.752 1.00 96.25 115 GLU A N 1
ATOM 918 C CA . GLU A 1 115 ? 6.261 7.391 -25.717 1.00 96.25 115 GLU A CA 1
ATOM 919 C C . GLU A 1 115 ? 5.219 6.815 -24.733 1.00 96.25 115 GLU A C 1
ATOM 921 O O . GLU A 1 115 ? 4.158 7.405 -24.549 1.00 96.25 115 GLU A O 1
ATOM 926 N N . GLN A 1 116 ? 5.493 5.660 -24.116 1.00 97.75 116 GLN A N 1
ATOM 927 C CA . GLN A 1 116 ? 4.708 5.099 -23.008 1.00 97.75 116 GLN A CA 1
ATOM 928 C C . GLN A 1 116 ? 5.274 5.467 -21.632 1.00 97.75 116 GLN A C 1
ATOM 930 O O . GLN A 1 116 ? 4.667 5.113 -20.622 1.00 97.75 116 GLN A O 1
ATOM 935 N N . TRP A 1 117 ? 6.437 6.120 -21.577 1.00 97.56 117 TRP A N 1
ATOM 936 C CA . TRP A 1 117 ? 7.029 6.589 -20.332 1.00 97.56 117 TRP A CA 1
ATOM 937 C C . TRP A 1 117 ? 6.769 8.085 -20.168 1.00 97.56 117 TRP A C 1
ATOM 939 O O . TRP A 1 117 ? 6.771 8.845 -21.137 1.00 97.56 117 TRP A O 1
ATOM 949 N N . SER A 1 118 ? 6.514 8.529 -18.943 1.00 95.88 118 SER A N 1
ATOM 950 C CA . SER A 1 118 ? 6.212 9.936 -18.660 1.00 95.88 118 SER A CA 1
ATOM 951 C C . SER A 1 118 ? 6.754 10.349 -17.302 1.00 95.88 118 SER A C 1
ATOM 953 O O . SER A 1 118 ? 6.594 9.630 -16.317 1.00 95.88 118 SER A O 1
ATOM 955 N N . GLU A 1 119 ? 7.388 11.515 -17.246 1.00 95.12 119 GLU A N 1
ATOM 956 C CA . GLU A 1 119 ? 7.830 12.128 -15.997 1.00 95.12 119 GLU A CA 1
ATOM 957 C C . GLU A 1 119 ? 6.671 12.882 -15.334 1.00 95.12 119 GLU A C 1
ATOM 959 O O . GLU A 1 119 ? 5.926 13.605 -15.992 1.00 95.12 119 GLU A O 1
ATOM 964 N N . VAL A 1 120 ? 6.508 12.711 -14.020 1.00 92.25 120 VAL A N 1
ATOM 965 C CA . VAL A 1 120 ? 5.401 13.289 -13.234 1.00 92.25 120 VAL A CA 1
ATOM 966 C C . VAL A 1 120 ? 5.961 14.182 -12.116 1.00 92.25 120 VAL A C 1
ATOM 968 O O . VAL A 1 120 ? 5.550 14.133 -10.948 1.00 92.25 120 VAL A O 1
ATOM 971 N N . GLY A 1 121 ? 6.955 14.994 -12.490 1.00 89.94 121 GLY A N 1
ATOM 972 C CA . GLY A 1 121 ? 7.718 15.861 -11.597 1.00 89.94 121 GLY A CA 1
ATOM 973 C C . GLY A 1 121 ? 8.456 15.066 -10.518 1.00 89.94 121 GLY A C 1
ATOM 974 O O . GLY A 1 121 ? 9.065 14.037 -10.793 1.00 89.94 121 GLY A O 1
ATOM 975 N N . TRP A 1 122 ? 8.355 15.509 -9.261 1.00 86.50 122 TRP A N 1
ATOM 976 C CA . TRP A 1 122 ? 9.051 14.898 -8.116 1.00 86.50 122 TRP A CA 1
ATOM 977 C C . TRP A 1 122 ? 8.715 13.416 -7.856 1.00 86.50 122 TRP A C 1
ATOM 979 O O . TRP A 1 122 ? 9.422 12.772 -7.088 1.00 86.50 122 TRP A O 1
ATOM 989 N N . ARG A 1 123 ? 7.664 12.861 -8.481 1.00 87.50 123 ARG A N 1
ATOM 990 C CA . ARG A 1 123 ? 7.319 11.427 -8.399 1.00 87.50 123 ARG A CA 1
ATOM 991 C C . ARG A 1 123 ? 8.222 10.526 -9.240 1.00 87.50 123 ARG A C 1
ATOM 993 O O . ARG A 1 123 ? 8.122 9.308 -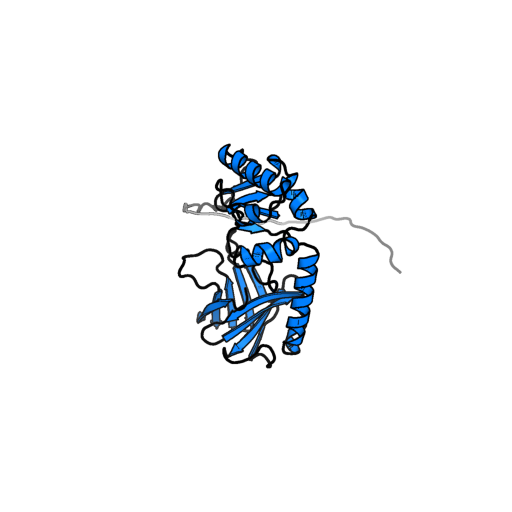9.115 1.00 87.50 123 ARG A O 1
ATOM 1000 N N . GLY A 1 124 ? 9.036 11.106 -10.118 1.00 94.25 124 GLY A N 1
ATOM 1001 C CA . GLY A 1 124 ? 9.836 10.359 -11.075 1.00 94.25 124 GLY A CA 1
ATOM 1002 C C . GLY A 1 124 ? 9.068 9.995 -12.340 1.00 94.25 124 GLY A C 1
ATOM 1003 O O . GLY A 1 124 ? 8.235 10.765 -12.824 1.00 94.25 124 GLY A O 1
ATOM 1004 N N . ILE A 1 125 ? 9.388 8.831 -12.899 1.00 97.12 125 ILE A N 1
ATOM 1005 C CA . ILE A 1 125 ? 8.996 8.414 -14.248 1.00 97.12 125 ILE A CA 1
ATOM 1006 C C . ILE A 1 125 ? 8.095 7.183 -14.159 1.00 97.12 125 ILE A C 1
ATOM 1008 O O . ILE A 1 125 ? 8.469 6.193 -13.535 1.00 97.12 125 ILE A O 1
ATOM 1012 N N . MET A 1 126 ? 6.934 7.214 -14.810 1.00 96.94 126 MET A N 1
ATOM 1013 C CA . MET A 1 126 ? 6.015 6.076 -14.883 1.00 96.94 126 MET 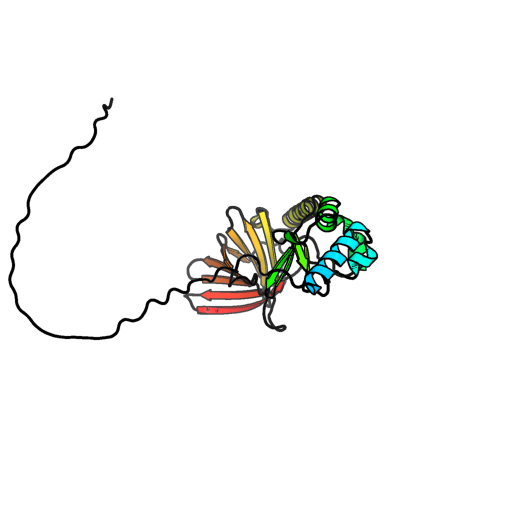A CA 1
ATOM 1014 C C . MET A 1 126 ? 5.982 5.418 -16.263 1.00 96.94 126 MET A C 1
ATOM 1016 O O . MET A 1 126 ? 6.153 6.103 -17.268 1.00 96.94 126 MET A O 1
ATOM 1020 N N . LEU A 1 127 ? 5.695 4.112 -16.299 1.00 98.44 127 LEU A N 1
ATOM 1021 C CA . LEU A 1 127 ? 5.306 3.356 -17.497 1.00 98.44 127 LEU A CA 1
ATOM 1022 C C . LEU A 1 127 ? 3.776 3.225 -17.586 1.00 98.44 127 LEU A C 1
ATOM 1024 O O . LEU A 1 127 ? 3.129 2.779 -16.632 1.00 98.44 127 LEU A O 1
ATOM 1028 N N . ASP A 1 128 ? 3.217 3.544 -18.756 1.00 97.00 128 ASP A N 1
ATOM 1029 C CA . ASP A 1 128 ? 1.780 3.699 -19.005 1.00 97.00 128 ASP A CA 1
ATOM 1030 C C . ASP A 1 128 ? 1.126 4.566 -17.897 1.00 97.00 128 ASP A C 1
ATOM 1032 O O . ASP A 1 128 ? 1.727 5.508 -17.385 1.00 97.00 128 ASP A O 1
ATOM 1036 N N . ASN A 1 129 ? -0.101 4.242 -17.477 1.00 93.75 129 ASN A N 1
ATOM 1037 C CA . ASN A 1 129 ? -0.791 4.905 -16.366 1.00 93.75 129 ASN A CA 1
ATOM 1038 C C . ASN A 1 129 ? -0.276 4.406 -15.000 1.00 93.75 129 ASN A C 1
ATOM 1040 O O . ASN A 1 129 ? -1.036 3.842 -14.212 1.00 93.75 129 ASN A O 1
ATOM 1044 N N . GLY A 1 130 ? 1.023 4.555 -14.729 1.00 95.81 130 GLY A N 1
ATOM 1045 C CA . GLY A 1 130 ? 1.601 4.206 -13.430 1.00 95.81 130 GLY A CA 1
ATOM 1046 C C . GLY A 1 130 ? 1.736 2.708 -13.156 1.00 95.81 130 GLY A C 1
ATOM 1047 O O . GLY A 1 130 ? 1.683 2.321 -11.992 1.00 95.81 130 GLY A O 1
ATOM 1048 N N . VAL A 1 131 ? 1.890 1.859 -14.181 1.00 97.69 131 VAL A N 1
ATOM 1049 C CA . VAL A 1 131 ? 2.037 0.392 -14.034 1.00 97.69 131 VAL A CA 1
ATOM 1050 C C . VAL A 1 131 ? 3.291 0.036 -13.229 1.00 97.69 131 VAL A C 1
ATOM 1052 O O . VAL A 1 131 ? 3.265 -0.855 -12.376 1.00 97.69 131 VAL A O 1
ATOM 1055 N N . LEU A 1 132 ? 4.371 0.761 -13.505 1.00 98.31 132 LEU A N 1
ATOM 1056 C CA . LEU A 1 132 ? 5.673 0.704 -12.853 1.00 98.31 132 LEU A CA 1
ATOM 1057 C C . LEU A 1 132 ? 6.197 2.140 -12.735 1.00 98.3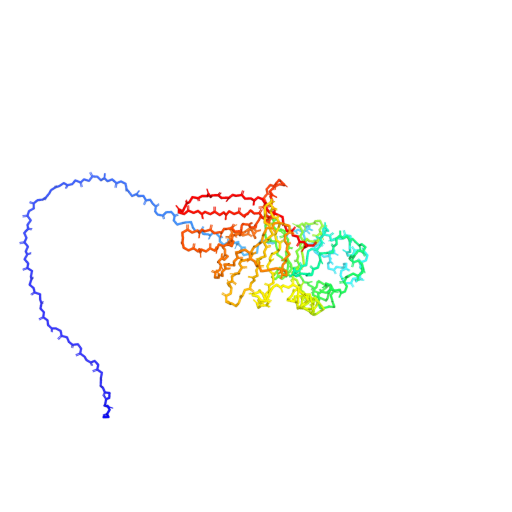1 132 LEU A C 1
ATOM 1059 O O . LEU A 1 132 ? 5.935 2.954 -13.622 1.00 98.31 132 LEU A O 1
ATOM 1063 N N . TRP A 1 133 ? 6.924 2.430 -11.657 1.00 97.81 133 TRP A N 1
ATOM 1064 C CA . TRP A 1 133 ? 7.542 3.730 -11.384 1.00 97.81 133 TRP A CA 1
ATOM 1065 C C . TRP A 1 133 ? 9.050 3.595 -11.175 1.00 97.81 133 TRP A C 1
ATOM 1067 O O . TRP A 1 133 ? 9.503 2.650 -10.530 1.00 97.81 133 TRP A O 1
ATOM 1077 N N . MET A 1 134 ? 9.800 4.566 -11.689 1.00 97.25 134 MET A N 1
ATOM 1078 C CA . MET A 1 134 ? 11.232 4.787 -11.481 1.00 97.25 134 MET A CA 1
ATOM 1079 C C . MET A 1 134 ? 11.467 6.136 -10.793 1.00 97.25 134 MET A C 1
ATOM 1081 O O . MET A 1 134 ? 10.679 7.062 -10.985 1.00 97.25 134 MET A O 1
ATOM 1085 N N . ALA A 1 135 ? 12.553 6.273 -10.028 1.00 88.75 135 ALA A N 1
ATOM 1086 C CA . ALA A 1 135 ? 12.775 7.449 -9.184 1.00 88.75 135 ALA A CA 1
ATOM 1087 C C . ALA A 1 135 ? 12.866 8.795 -9.949 1.00 88.75 135 ALA A C 1
ATOM 1089 O O . ALA A 1 135 ? 12.346 9.790 -9.458 1.00 88.75 135 ALA A O 1
ATOM 1090 N N . ASN A 1 136 ? 13.470 8.929 -11.138 1.00 89.44 136 ASN A N 1
ATOM 1091 C CA . ASN A 1 136 ? 14.926 8.800 -11.252 1.00 89.44 136 ASN A CA 1
ATOM 1092 C C . ASN A 1 136 ? 15.442 8.492 -12.689 1.00 89.44 136 ASN A C 1
ATOM 1094 O O . ASN A 1 136 ? 14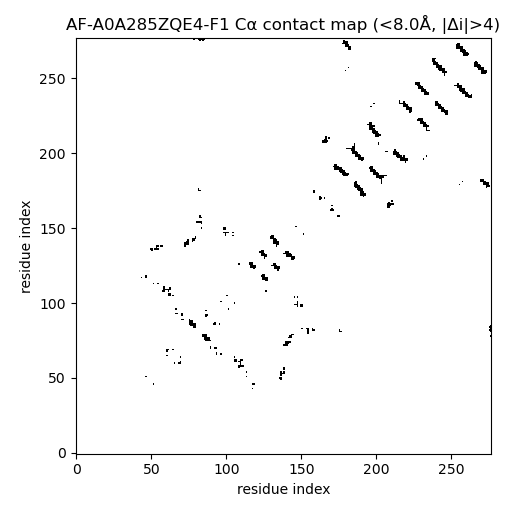.882 7.641 -13.380 1.00 89.44 136 ASN A O 1
ATOM 1098 N N . SER A 1 137 ? 16.547 9.120 -13.126 1.00 91.69 137 SER A N 1
ATOM 1099 C CA . SER A 1 137 ? 17.409 8.641 -14.222 1.00 91.69 137 SER A CA 1
ATOM 1100 C C . SER A 1 137 ? 18.473 7.640 -13.742 1.00 91.69 137 SER A C 1
ATOM 1102 O O . SER A 1 137 ? 19.176 7.051 -14.555 1.00 91.69 137 SER A O 1
ATOM 1104 N N . ASP A 1 138 ? 18.531 7.353 -12.441 1.00 92.94 138 ASP A N 1
ATOM 1105 C CA . ASP A 1 138 ? 19.263 6.218 -11.861 1.00 92.94 138 ASP A CA 1
ATOM 1106 C C . ASP A 1 138 ? 18.760 4.828 -12.313 1.00 92.94 138 ASP A C 1
ATOM 1108 O O . ASP A 1 138 ? 19.485 3.842 -12.182 1.00 92.94 138 ASP A O 1
ATOM 1112 N N . GLY A 1 139 ? 17.543 4.733 -12.863 1.00 94.00 139 GLY A N 1
ATOM 1113 C CA . GLY A 1 139 ? 16.933 3.467 -13.285 1.00 94.00 139 GLY A CA 1
ATOM 1114 C C . GLY A 1 139 ? 16.263 2.675 -12.156 1.00 94.00 139 GLY A C 1
ATOM 1115 O O . GLY A 1 139 ? 15.789 1.566 -12.404 1.00 94.00 139 GLY A O 1
ATOM 1116 N N . ILE A 1 140 ? 16.213 3.209 -10.930 1.00 97.56 140 ILE A N 1
ATOM 1117 C CA . ILE A 1 140 ? 15.716 2.485 -9.755 1.00 97.56 140 ILE A CA 1
ATOM 1118 C C . ILE A 1 140 ? 14.189 2.454 -9.749 1.00 97.56 140 ILE A C 1
ATOM 1120 O O . ILE A 1 140 ? 13.529 3.489 -9.657 1.00 97.56 140 ILE A O 1
ATOM 1124 N N . ILE A 1 141 ? 13.633 1.245 -9.797 1.00 98.19 141 ILE A N 1
ATOM 1125 C CA . ILE A 1 141 ? 12.202 0.956 -9.718 1.00 98.19 141 ILE A CA 1
ATOM 1126 C C . ILE A 1 141 ? 11.738 1.133 -8.270 1.00 98.19 141 ILE A C 1
ATOM 1128 O O . ILE A 1 141 ? 12.185 0.422 -7.368 1.00 98.19 141 ILE A O 1
ATOM 1132 N N . THR A 1 142 ? 10.819 2.070 -8.051 1.00 97.06 142 THR A N 1
ATOM 1133 C CA . THR A 1 142 ? 10.297 2.444 -6.728 1.00 97.06 142 THR A CA 1
ATOM 1134 C C . THR A 1 142 ? 8.938 1.823 -6.419 1.00 97.06 142 THR A C 1
ATOM 1136 O O . THR A 1 142 ? 8.650 1.554 -5.257 1.00 97.06 142 THR A O 1
ATOM 1139 N N . ALA A 1 143 ? 8.109 1.558 -7.434 1.00 97.06 143 ALA A N 1
ATOM 1140 C CA . ALA A 1 143 ? 6.807 0.915 -7.258 1.00 97.06 143 ALA A CA 1
ATOM 1141 C C . ALA A 1 143 ? 6.385 0.093 -8.484 1.00 97.06 143 ALA A C 1
ATOM 1143 O O . ALA A 1 143 ? 6.739 0.399 -9.623 1.00 97.06 143 ALA A O 1
ATOM 1144 N N . VAL A 1 144 ? 5.562 -0.930 -8.244 1.00 98.25 144 VAL A N 1
ATOM 1145 C CA . VAL A 1 144 ? 4.909 -1.749 -9.276 1.00 98.25 144 VAL A CA 1
ATOM 1146 C C . VAL A 1 144 ? 3.434 -1.880 -8.909 1.00 98.25 144 VAL A C 1
ATOM 1148 O O . VAL A 1 144 ? 3.070 -2.692 -8.060 1.00 98.25 144 VAL A O 1
ATOM 1151 N N . ASN A 1 145 ? 2.579 -1.072 -9.534 1.00 97.31 145 ASN A N 1
ATOM 1152 C CA . ASN A 1 145 ? 1.137 -1.071 -9.260 1.00 97.31 145 ASN A CA 1
ATOM 1153 C C . ASN A 1 145 ? 0.394 -2.166 -10.039 1.00 97.31 145 ASN A C 1
ATOM 1155 O O . ASN A 1 145 ? -0.764 -2.463 -9.745 1.00 97.31 145 ASN A O 1
ATOM 1159 N N . TYR A 1 146 ? 1.059 -2.798 -11.014 1.00 97.81 146 TYR A N 1
ATOM 1160 C CA . TYR A 1 146 ? 0.598 -4.065 -11.573 1.00 97.81 146 TYR A CA 1
ATOM 1161 C C . TYR A 1 146 ? 0.418 -5.121 -10.474 1.00 97.81 146 TYR A C 1
ATOM 1163 O O . TYR A 1 146 ? 1.209 -5.205 -9.531 1.00 97.81 146 TYR A O 1
ATOM 1171 N N . GLN A 1 147 ? -0.599 -5.963 -10.650 1.00 97.25 147 GLN A N 1
ATOM 1172 C CA . GLN A 1 147 ? -0.772 -7.209 -9.912 1.00 97.25 147 GLN A CA 1
ATOM 1173 C C . GLN A 1 147 ? -0.952 -8.346 -10.909 1.00 97.25 147 GLN A C 1
ATOM 1175 O O . GLN A 1 147 ? -1.803 -8.267 -11.807 1.00 97.25 147 GLN A O 1
ATOM 1180 N N . SER A 1 148 ? -0.201 -9.422 -10.712 1.00 98.44 148 SER A N 1
ATOM 1181 C CA . SER A 1 148 ? -0.403 -10.664 -11.453 1.00 98.44 148 SER A CA 1
ATOM 1182 C C . SER A 1 148 ? -1.710 -11.349 -11.043 1.00 98.44 148 SER A C 1
ATOM 1184 O O . SER A 1 148 ? -2.315 -11.044 -10.009 1.00 98.44 148 SER A O 1
ATOM 1186 N N . ASP A 1 149 ? -2.149 -12.335 -11.824 1.00 98.38 149 ASP A N 1
ATOM 1187 C CA . ASP A 1 149 ? -3.268 -13.195 -11.414 1.00 98.38 149 ASP A CA 1
ATOM 1188 C C . ASP A 1 149 ? -2.905 -14.103 -10.224 1.00 98.38 149 ASP A C 1
ATOM 1190 O O . ASP A 1 149 ? -3.786 -14.495 -9.454 1.00 98.38 149 ASP A O 1
ATOM 1194 N N . PHE A 1 150 ? -1.608 -14.367 -10.007 1.00 98.50 150 PHE A N 1
ATOM 1195 C CA . PHE A 1 150 ? -1.122 -15.000 -8.782 1.00 98.50 150 PHE A CA 1
ATOM 1196 C C . PHE A 1 150 ? -1.352 -14.091 -7.568 1.00 98.50 150 PHE A C 1
ATOM 1198 O O . PHE A 1 150 ? -1.898 -14.551 -6.568 1.00 98.50 150 PHE A O 1
ATOM 1205 N N . GLU A 1 151 ? -1.006 -12.804 -7.653 1.00 98.31 151 GLU A N 1
ATOM 1206 C CA . GLU A 1 151 ? -1.183 -11.855 -6.551 1.00 98.31 151 GLU A CA 1
ATOM 1207 C C . GLU A 1 151 ? -2.652 -11.581 -6.248 1.00 98.31 151 GLU A C 1
ATOM 1209 O O . GLU A 1 151 ? -3.038 -11.630 -5.083 1.00 98.31 151 GLU A O 1
ATOM 1214 N N . LYS A 1 152 ? -3.504 -11.395 -7.264 1.00 98.19 152 LYS A N 1
ATOM 1215 C CA . LYS A 1 152 ? -4.962 -11.247 -7.067 1.00 98.19 152 LYS A CA 1
ATOM 1216 C C . LYS A 1 152 ? -5.539 -12.438 -6.298 1.00 98.19 152 LYS A C 1
ATOM 1218 O O . LYS A 1 152 ? -6.327 -12.258 -5.365 1.00 98.19 152 LYS A O 1
ATOM 1223 N N . LYS A 1 153 ? -5.110 -13.659 -6.648 1.00 98.44 153 LYS A N 1
ATOM 1224 C CA . LYS A 1 153 ? -5.503 -14.883 -5.941 1.00 98.44 153 LYS A CA 1
ATOM 1225 C C . LYS A 1 153 ? -4.919 -14.937 -4.528 1.00 98.44 153 LYS A C 1
ATOM 1227 O O . LYS A 1 153 ? -5.672 -15.161 -3.588 1.00 98.44 153 LYS A O 1
ATOM 1232 N N . LEU A 1 154 ? -3.618 -14.699 -4.355 1.00 98.25 154 LEU A N 1
ATOM 1233 C CA . LEU A 1 154 ? -2.949 -14.701 -3.050 1.00 98.25 154 LEU A CA 1
ATOM 1234 C C . LEU A 1 154 ? -3.584 -13.679 -2.096 1.00 98.25 154 LEU A C 1
ATOM 1236 O O . LEU A 1 154 ? -3.854 -14.013 -0.943 1.00 98.25 154 LEU A O 1
ATOM 1240 N N . ARG A 1 155 ? -3.885 -12.467 -2.580 1.00 97.25 155 ARG A N 1
ATOM 1241 C CA . ARG A 1 155 ? -4.579 -11.418 -1.824 1.00 97.25 155 ARG A CA 1
ATOM 1242 C C . ARG A 1 155 ? -5.952 -11.893 -1.365 1.00 97.25 155 ARG A C 1
ATOM 1244 O O . ARG A 1 155 ? -6.267 -11.754 -0.188 1.00 97.25 155 ARG A O 1
ATOM 1251 N N . LYS A 1 156 ? -6.745 -12.508 -2.251 1.00 97.56 156 LYS A N 1
ATOM 1252 C CA . LYS A 1 156 ? -8.038 -13.099 -1.877 1.00 97.56 156 LYS A CA 1
ATOM 1253 C C . LYS A 1 156 ? -7.879 -14.216 -0.839 1.00 97.56 156 LYS A C 1
ATOM 1255 O O . LYS A 1 156 ? -8.532 -14.167 0.200 1.00 97.56 156 LYS A O 1
ATOM 1260 N N . ASP A 1 157 ? -6.974 -15.162 -1.076 1.00 97.50 157 ASP A N 1
ATOM 1261 C CA . ASP A 1 157 ? -6.699 -16.284 -0.172 1.00 97.50 157 ASP A CA 1
ATOM 1262 C C . ASP A 1 157 ? -6.164 -15.806 1.201 1.00 97.50 157 ASP A C 1
ATOM 1264 O O . ASP A 1 157 ? -6.263 -16.531 2.190 1.00 97.50 157 ASP A O 1
ATOM 1268 N N . LEU A 1 158 ? -5.569 -14.609 1.294 1.00 96.94 158 LEU A N 1
ATOM 1269 C CA . LEU A 1 158 ? -5.193 -13.937 2.548 1.00 96.94 158 LEU A CA 1
ATOM 1270 C C . LEU A 1 158 ? -6.384 -13.218 3.207 1.00 96.94 158 LEU A C 1
ATOM 1272 O O . LEU A 1 158 ? -6.588 -13.381 4.406 1.00 96.94 158 LEU A O 1
ATOM 1276 N N . ILE A 1 159 ? -7.193 -12.474 2.445 1.00 96.50 159 ILE A N 1
ATOM 1277 C CA . ILE A 1 159 ? -8.395 -11.769 2.935 1.00 96.50 159 ILE A CA 1
ATOM 1278 C C . ILE A 1 159 ? -9.433 -12.746 3.503 1.00 96.50 159 ILE A C 1
ATOM 1280 O O . ILE A 1 159 ? -10.050 -12.470 4.532 1.00 96.50 159 ILE A O 1
ATOM 1284 N N . ASP A 1 160 ? -9.623 -13.902 2.872 1.00 96.25 160 ASP A N 1
ATOM 1285 C CA . ASP A 1 160 ? -10.560 -14.908 3.377 1.00 96.25 160 ASP A CA 1
ATOM 1286 C C . ASP A 1 160 ? -10.048 -15.536 4.694 1.00 96.25 160 ASP A C 1
ATOM 1288 O O . ASP A 1 160 ? -10.835 -15.738 5.619 1.00 96.25 160 ASP A O 1
ATOM 1292 N N . ARG A 1 161 ? -8.725 -15.720 4.853 1.00 94.94 161 ARG A N 1
ATOM 1293 C CA . ARG A 1 161 ? -8.096 -16.129 6.130 1.00 94.94 161 ARG A CA 1
ATOM 1294 C C . ARG A 1 161 ? -8.123 -15.036 7.202 1.00 94.94 161 ARG A C 1
ATOM 1296 O O . ARG A 1 161 ? -8.246 -15.351 8.386 1.00 94.94 161 ARG A O 1
ATOM 1303 N N . GLU A 1 162 ? -8.044 -13.759 6.828 1.00 94.00 162 GLU A N 1
ATOM 1304 C CA . GLU A 1 162 ? -8.296 -12.652 7.760 1.00 94.00 162 GLU A CA 1
ATOM 1305 C C . GLU A 1 162 ? -9.712 -12.772 8.338 1.00 94.00 162 GLU A C 1
ATOM 1307 O O . GLU A 1 162 ? -9.880 -12.772 9.555 1.00 94.00 162 GLU A O 1
ATOM 1312 N N . LYS A 1 163 ? -10.723 -12.966 7.476 1.00 95.56 163 LYS A N 1
ATOM 1313 C CA . LYS A 1 163 ? -12.144 -13.077 7.855 1.00 95.56 163 LYS A CA 1
ATOM 1314 C C . LYS A 1 163 ? -12.428 -14.226 8.825 1.00 95.56 163 LYS A C 1
ATOM 1316 O O . LYS A 1 163 ? -13.308 -14.094 9.677 1.00 95.56 163 LYS A O 1
ATOM 1321 N N . GLU A 1 164 ? -11.684 -15.329 8.769 1.00 94.94 164 GLU A N 1
ATOM 1322 C CA . GLU A 1 164 ? -11.775 -16.402 9.772 1.00 94.94 164 GLU A CA 1
ATOM 1323 C C . GLU A 1 164 ? -11.398 -15.909 11.182 1.00 94.94 164 GLU A C 1
ATOM 1325 O O . GLU A 1 164 ? -12.084 -16.241 12.155 1.00 94.94 164 GLU A O 1
ATOM 1330 N N . ASN A 1 165 ? -10.377 -15.050 11.266 1.00 93.44 165 ASN A N 1
ATOM 1331 C CA . ASN A 1 165 ? -9.737 -14.548 12.486 1.00 93.44 165 ASN A CA 1
ATOM 1332 C C . ASN A 1 165 ? -10.328 -13.223 13.016 1.00 93.44 165 ASN A C 1
ATOM 1334 O O . ASN A 1 165 ? -9.745 -12.596 13.900 1.00 93.44 165 ASN A O 1
ATOM 1338 N N . LEU A 1 166 ? -11.502 -12.812 12.528 1.00 97.06 166 LEU A N 1
ATOM 1339 C CA . LEU A 1 166 ? -12.254 -11.666 13.052 1.00 97.06 166 LEU A CA 1
ATOM 1340 C C . LEU A 1 166 ? -13.416 -12.080 13.960 1.00 97.06 166 LEU A C 1
ATOM 1342 O O . LEU A 1 166 ? -13.985 -13.166 13.839 1.00 97.06 166 LEU A O 1
ATOM 1346 N N . HIS A 1 167 ? -13.853 -11.157 14.812 1.00 98.19 167 HIS A N 1
ATOM 1347 C CA . HIS A 1 167 ? -15.171 -11.204 15.431 1.00 98.19 167 HIS A CA 1
ATOM 1348 C C . HIS A 1 167 ? -16.274 -11.161 14.360 1.00 98.19 167 HIS A C 1
ATOM 1350 O O . HIS A 1 167 ? -16.163 -10.461 13.352 1.00 98.19 167 HIS A O 1
ATOM 1356 N N . ASN A 1 168 ? -17.378 -11.885 14.578 1.00 97.50 168 ASN A N 1
ATOM 1357 C CA . ASN A 1 168 ? -18.415 -12.098 13.558 1.00 97.50 168 ASN A CA 1
ATOM 1358 C C . ASN A 1 168 ? -19.043 -10.803 13.005 1.00 97.50 168 ASN A C 1
ATOM 1360 O O . ASN A 1 168 ? -19.470 -10.791 11.855 1.00 97.50 168 ASN A O 1
ATOM 1364 N N . SER A 1 169 ? -19.049 -9.705 13.772 1.00 97.38 169 SER A N 1
ATOM 1365 C CA . SER A 1 169 ? -19.542 -8.394 13.312 1.00 97.38 169 SER A CA 1
ATOM 1366 C C . SER A 1 169 ? -18.680 -7.729 12.232 1.00 97.38 169 SER A C 1
ATOM 1368 O O . SER A 1 169 ? -19.127 -6.752 11.641 1.00 97.38 169 SER A O 1
ATOM 1370 N N . LEU A 1 170 ? -17.454 -8.209 11.993 1.00 97.69 170 LEU A N 1
ATOM 1371 C CA . LEU A 1 170 ? -16.504 -7.602 11.055 1.00 97.69 170 LEU A CA 1
ATOM 1372 C C . LEU A 1 170 ? -16.248 -8.451 9.800 1.00 97.69 170 LEU A C 1
ATOM 1374 O O . LEU A 1 170 ? -15.561 -7.991 8.898 1.00 97.69 170 LEU A O 1
ATOM 1378 N N . LYS A 1 171 ? -16.793 -9.671 9.690 1.00 96.75 171 LYS A N 1
ATOM 1379 C CA . LYS A 1 171 ? -16.430 -10.621 8.610 1.00 96.75 171 LYS A CA 1
ATOM 1380 C C . LYS A 1 171 ? -16.874 -10.203 7.202 1.00 96.75 171 LYS A C 1
ATOM 1382 O O . LYS A 1 171 ? -16.322 -10.692 6.219 1.00 96.75 171 LYS A O 1
ATOM 1387 N N . THR A 1 172 ? -17.830 -9.283 7.097 1.00 95.62 172 THR A N 1
ATOM 1388 C CA . THR A 1 172 ? -18.270 -8.703 5.821 1.00 95.62 172 THR A CA 1
ATOM 1389 C C . THR A 1 172 ? -17.505 -7.412 5.546 1.00 95.62 172 THR A C 1
ATOM 1391 O O . THR A 1 172 ? -17.668 -6.438 6.278 1.00 95.62 172 THR A O 1
ATOM 1394 N N . PHE A 1 173 ? -16.670 -7.428 4.510 1.00 96.56 173 PHE A N 1
ATOM 1395 C CA . PHE A 1 173 ? -15.964 -6.287 3.914 1.00 96.56 173 PHE A CA 1
ATOM 1396 C C . PHE A 1 173 ? -15.431 -6.702 2.536 1.00 96.56 173 PHE A C 1
ATOM 1398 O O . PHE A 1 173 ? -15.284 -7.905 2.272 1.00 96.56 173 PHE A O 1
ATOM 1405 N N . GLU A 1 174 ? -15.130 -5.738 1.673 1.00 94.69 174 GLU A N 1
ATOM 1406 C CA . GLU A 1 174 ? -14.563 -6.000 0.346 1.00 94.69 174 GLU A CA 1
ATOM 1407 C C . GLU A 1 174 ? -13.045 -6.169 0.430 1.00 94.69 174 GLU A C 1
ATOM 1409 O O . GLU A 1 174 ? -12.499 -7.204 0.040 1.00 94.69 174 GLU A O 1
ATOM 1414 N N . SER A 1 175 ? -12.378 -5.182 1.025 1.00 95.00 175 SER A N 1
ATOM 1415 C CA . SER A 1 175 ? -10.926 -5.020 1.034 1.00 95.00 175 SER A CA 1
ATOM 1416 C C . SER A 1 175 ? -10.491 -4.506 2.416 1.00 95.00 175 SER A C 1
ATOM 1418 O O . SER A 1 175 ? -11.154 -3.637 2.977 1.00 95.00 175 SER A O 1
ATOM 1420 N N . PRO A 1 176 ? -9.451 -5.068 3.051 1.00 96.12 176 PRO A N 1
ATOM 1421 C CA . PRO A 1 176 ? -8.976 -4.551 4.323 1.00 96.12 176 PRO A CA 1
ATOM 1422 C C . PRO A 1 176 ? -8.037 -3.375 4.038 1.00 96.12 176 PRO A C 1
ATOM 1424 O O . PRO A 1 176 ? -7.134 -3.496 3.208 1.00 96.12 176 PRO A O 1
ATOM 1427 N N . THR A 1 177 ? -8.257 -2.239 4.692 1.00 95.69 177 THR A N 1
ATOM 1428 C CA . THR A 1 177 ? -7.519 -1.003 4.400 1.00 95.69 177 THR A CA 1
ATOM 1429 C C . THR A 1 177 ? -6.297 -0.893 5.302 1.00 95.69 177 THR A C 1
ATOM 1431 O O . THR A 1 177 ? -5.176 -0.880 4.804 1.00 95.69 177 THR A O 1
ATOM 1434 N N . TYR A 1 178 ? -6.496 -0.889 6.628 1.00 96.12 178 TYR A N 1
ATOM 1435 C CA . TYR A 1 178 ? -5.419 -0.696 7.606 1.00 96.12 178 TYR A CA 1
ATOM 1436 C C . TYR A 1 178 ? -5.583 -1.548 8.865 1.00 96.12 178 TYR A C 1
ATOM 1438 O O . TYR A 1 178 ? -6.682 -1.686 9.405 1.00 96.12 178 TYR A O 1
ATOM 1446 N N . LYS A 1 179 ? -4.453 -2.024 9.398 1.00 95.50 179 LYS A N 1
ATOM 1447 C CA . LYS A 1 179 ? -4.315 -2.492 10.783 1.00 95.50 179 LYS A CA 1
ATOM 1448 C C . LYS A 1 179 ? -3.353 -1.584 11.515 1.00 95.50 179 LYS A C 1
ATOM 1450 O O . LYS A 1 179 ? -2.169 -1.556 11.192 1.00 95.50 179 LYS A O 1
ATOM 1455 N N . ILE A 1 180 ? -3.868 -0.849 12.486 1.00 97.12 180 ILE A N 1
ATOM 1456 C CA . ILE A 1 180 ? -3.174 0.258 13.134 1.00 97.12 180 ILE A CA 1
ATOM 1457 C C . ILE A 1 180 ? -3.024 -0.071 14.614 1.00 97.12 180 ILE A C 1
ATOM 1459 O O . ILE A 1 180 ? -3.968 -0.530 15.265 1.00 97.12 180 ILE A O 1
ATOM 1463 N N . LYS A 1 181 ? -1.847 0.210 15.163 1.00 97.19 181 LYS A N 1
ATOM 1464 C CA . LYS A 1 181 ? -1.586 0.142 16.594 1.00 97.19 181 LYS A CA 1
ATOM 1465 C C . LYS A 1 181 ? -1.136 1.506 17.096 1.00 97.19 181 LYS A C 1
ATOM 1467 O O . LYS A 1 181 ? -0.090 1.998 16.677 1.00 97.19 181 LYS A O 1
ATOM 1472 N N . THR A 1 182 ? -1.926 2.096 17.985 1.00 97.06 182 THR A N 1
ATOM 1473 C CA . THR A 1 182 ? -1.579 3.340 18.683 1.00 97.06 182 THR A CA 1
ATOM 1474 C C . THR A 1 182 ? -1.021 3.023 20.075 1.00 97.06 182 THR A C 1
ATOM 1476 O O . THR A 1 182 ? -0.740 1.864 20.406 1.00 97.06 182 THR A O 1
ATOM 1479 N N . LYS A 1 183 ? -0.868 4.042 20.925 1.00 96.44 183 LYS A N 1
ATOM 1480 C CA . LYS A 1 183 ? -0.493 3.872 22.333 1.00 96.44 183 LYS A CA 1
ATOM 1481 C C . LYS A 1 183 ? -1.537 3.073 23.123 1.00 96.44 183 LYS A C 1
ATOM 1483 O O . LYS A 1 183 ? -1.157 2.198 23.901 1.00 96.44 183 LYS A O 1
ATOM 1488 N N . ASN A 1 184 ? -2.826 3.374 22.945 1.00 97.19 184 ASN A N 1
ATOM 1489 C CA . ASN A 1 184 ? -3.915 2.780 23.730 1.00 97.19 184 ASN A CA 1
ATOM 1490 C C . ASN A 1 184 ? -4.826 1.824 22.942 1.00 97.19 184 ASN A C 1
ATOM 1492 O O . ASN A 1 184 ? -5.511 1.008 23.570 1.00 97.19 184 ASN A O 1
ATOM 1496 N N . TYR A 1 185 ? -4.802 1.847 21.604 1.00 98.06 185 TYR A N 1
ATOM 1497 C CA . TYR A 1 185 ? -5.749 1.106 20.765 1.00 98.06 185 TYR A CA 1
ATOM 1498 C C . TYR A 1 185 ? -5.094 0.137 19.773 1.00 98.06 185 TYR A C 1
ATOM 1500 O O . TYR A 1 185 ? -4.022 0.382 19.217 1.00 98.06 185 TYR A O 1
ATOM 1508 N N . LEU A 1 186 ? -5.799 -0.967 19.529 1.00 98.00 186 LEU A N 1
ATOM 1509 C CA . LEU A 1 186 ? -5.733 -1.725 18.283 1.00 98.00 186 LEU A CA 1
ATOM 1510 C C . LEU A 1 186 ? -6.912 -1.256 17.425 1.00 98.00 186 LEU A C 1
ATOM 1512 O O . LEU A 1 186 ? -8.033 -1.171 17.929 1.00 98.00 186 LEU A O 1
ATOM 1516 N N . ILE A 1 187 ? -6.674 -0.946 16.154 1.00 98.38 187 ILE A N 1
ATOM 1517 C CA . ILE A 1 187 ? -7.687 -0.411 15.240 1.00 98.38 187 ILE A CA 1
ATOM 1518 C C . ILE A 1 187 ? -7.597 -1.156 13.910 1.00 98.38 187 ILE A C 1
ATOM 1520 O O . ILE A 1 187 ? -6.508 -1.439 13.407 1.00 98.38 187 ILE A O 1
ATOM 1524 N N . ARG A 1 188 ? -8.755 -1.446 13.326 1.00 97.75 188 ARG A N 1
ATOM 1525 C CA . ARG A 1 188 ? -8.909 -2.011 11.990 1.00 97.75 188 ARG A CA 1
ATOM 1526 C C . ARG A 1 188 ? -9.785 -1.082 11.156 1.00 97.75 188 ARG A C 1
ATOM 1528 O O . ARG A 1 188 ? -10.879 -0.726 11.596 1.00 97.75 188 ARG A O 1
ATOM 1535 N N . ILE A 1 189 ? -9.310 -0.726 9.966 1.00 98.38 189 ILE A N 1
ATOM 1536 C CA . ILE A 1 189 ? -10.099 -0.058 8.930 1.00 98.38 189 ILE A CA 1
ATOM 1537 C C . ILE A 1 189 ? -10.355 -1.062 7.808 1.00 98.38 189 ILE A C 1
ATOM 1539 O O . ILE A 1 189 ? -9.409 -1.632 7.264 1.00 98.38 189 ILE A O 1
ATOM 1543 N N . ASP A 1 190 ? -11.625 -1.268 7.471 1.00 98.06 190 ASP A N 1
ATOM 1544 C CA . ASP A 1 190 ? -12.054 -2.078 6.329 1.00 98.06 190 ASP A CA 1
ATOM 1545 C C . ASP A 1 190 ? -12.859 -1.234 5.335 1.00 98.06 190 ASP A C 1
ATOM 1547 O O . ASP A 1 190 ? -13.669 -0.396 5.728 1.00 98.06 190 ASP A O 1
ATOM 1551 N N . GLU A 1 191 ? -12.687 -1.523 4.052 1.00 97.81 191 GLU A N 1
ATOM 1552 C CA . GLU A 1 191 ? -13.446 -0.984 2.927 1.00 97.81 191 GLU A CA 1
ATOM 1553 C C . GLU A 1 191 ? -14.706 -1.833 2.695 1.00 97.81 191 GLU A C 1
ATOM 1555 O O . GLU A 1 191 ? -14.656 -3.069 2.612 1.00 97.81 191 GLU A O 1
ATOM 1560 N N . LEU A 1 192 ? -15.857 -1.169 2.630 1.00 96.56 192 LEU A N 1
ATOM 1561 C CA . LEU A 1 192 ? -17.172 -1.740 2.355 1.00 96.56 192 LEU A CA 1
ATOM 1562 C C . LEU A 1 192 ? -17.658 -1.309 0.960 1.00 96.56 192 LEU A C 1
ATOM 1564 O O . LEU A 1 192 ? -17.062 -0.463 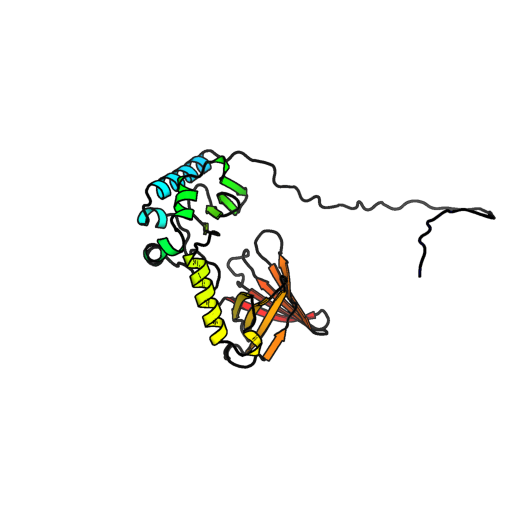0.300 1.00 96.56 192 LEU A O 1
ATOM 1568 N N . THR A 1 193 ? -18.799 -1.859 0.545 1.00 91.44 193 THR A N 1
ATOM 1569 C CA . THR A 1 193 ? -19.513 -1.481 -0.684 1.00 91.44 193 THR A CA 1
ATOM 1570 C C . THR A 1 193 ? -19.737 0.031 -0.802 1.00 91.44 193 THR A C 1
ATOM 1572 O O . THR A 1 193 ? -20.202 0.651 0.160 1.00 91.44 193 THR A O 1
ATOM 1575 N N . ASN A 1 194 ? -19.586 0.572 -2.015 1.00 90.31 194 ASN A N 1
ATOM 1576 C CA . ASN A 1 194 ? -19.814 1.985 -2.369 1.00 90.31 194 ASN A CA 1
ATOM 1577 C C . ASN A 1 194 ? -18.824 2.967 -1.710 1.00 90.31 194 ASN A C 1
ATOM 1579 O O . ASN A 1 194 ? -19.238 4.009 -1.202 1.00 90.31 194 ASN A O 1
ATOM 1583 N N . ASP A 1 195 ? -17.535 2.619 -1.704 1.00 89.25 195 ASP A N 1
ATOM 1584 C CA . ASP A 1 195 ? -16.428 3.494 -1.283 1.00 89.25 195 ASP A CA 1
ATOM 1585 C C . ASP A 1 195 ? -16.574 4.025 0.162 1.00 89.25 195 ASP A C 1
ATOM 1587 O O . ASP A 1 195 ? -16.151 5.133 0.503 1.00 89.25 195 ASP A O 1
ATOM 1591 N N . LYS A 1 196 ? -17.217 3.225 1.028 1.00 96.19 196 LYS A N 1
ATOM 1592 C CA . LYS A 1 196 ? -17.447 3.529 2.447 1.00 96.19 196 LYS A CA 1
ATOM 1593 C C . LYS A 1 196 ? -16.565 2.692 3.348 1.00 96.19 196 LYS A C 1
ATOM 1595 O O . LYS A 1 196 ? -16.479 1.477 3.196 1.00 96.19 196 LYS A O 1
ATOM 1600 N N . TYR A 1 197 ? -15.984 3.326 4.358 1.00 98.50 197 TYR A N 1
ATOM 1601 C CA . TYR A 1 197 ? -15.092 2.657 5.297 1.00 98.50 197 TYR A CA 1
ATOM 1602 C C . TYR A 1 197 ? -15.798 2.298 6.606 1.00 98.50 197 TYR A C 1
ATOM 1604 O O . TYR A 1 197 ? -16.790 2.913 7.013 1.00 98.50 197 TYR A O 1
ATOM 1612 N N . ARG A 1 198 ? -15.247 1.303 7.302 1.00 98.69 198 ARG A N 1
ATOM 1613 C CA . ARG A 1 198 ? -15.611 0.918 8.667 1.00 98.69 198 ARG A CA 1
ATOM 1614 C C . ARG A 1 198 ? -14.393 0.973 9.574 1.00 98.69 198 ARG A C 1
ATOM 1616 O O . ARG A 1 198 ? -13.407 0.288 9.324 1.00 98.69 198 ARG A O 1
ATOM 1623 N N . TYR A 1 199 ? -14.525 1.705 10.671 1.00 98.75 199 TYR A N 1
ATOM 1624 C CA . TYR A 1 199 ? -13.602 1.705 11.797 1.00 98.75 199 TYR A CA 1
ATOM 1625 C C . TYR A 1 199 ? -14.065 0.671 12.825 1.00 98.75 199 TYR A C 1
ATOM 1627 O O . TYR A 1 199 ? -15.231 0.659 13.223 1.00 98.75 199 TYR A O 1
ATOM 1635 N N . ALA A 1 200 ? -13.154 -0.168 13.305 1.00 98.56 200 ALA A N 1
ATOM 1636 C CA . ALA A 1 200 ? -13.352 -0.980 14.500 1.00 98.56 200 ALA A CA 1
ATOM 1637 C C . ALA A 1 200 ? -12.137 -0.842 15.419 1.00 98.56 200 ALA A C 1
ATOM 1639 O O . ALA A 1 200 ? -11.004 -0.874 14.942 1.00 98.56 200 ALA A O 1
ATOM 1640 N N . SER A 1 201 ? -12.352 -0.716 16.731 1.00 98.44 201 SER A N 1
ATOM 1641 C CA . SER A 1 201 ? -11.243 -0.650 17.687 1.00 98.44 201 SER A CA 1
ATOM 1642 C C . SER A 1 201 ? -11.477 -1.427 18.974 1.00 98.44 201 SER A C 1
ATOM 1644 O O . SER A 1 201 ? -12.606 -1.614 19.435 1.00 98.44 201 SER A O 1
ATOM 1646 N N . TRP A 1 202 ? -10.356 -1.801 19.579 1.00 98.50 202 TRP A N 1
ATOM 1647 C CA . TRP A 1 202 ? -10.220 -2.462 20.869 1.00 98.50 202 TRP A CA 1
ATOM 1648 C C . TRP A 1 202 ? -9.087 -1.782 21.648 1.00 98.50 202 TRP A C 1
ATOM 1650 O O . TRP A 1 202 ? -8.267 -1.062 21.072 1.00 98.50 202 TRP A O 1
ATOM 1660 N N . LYS A 1 203 ? -8.955 -2.075 22.942 1.00 97.56 203 LYS A N 1
ATOM 1661 C CA . LYS A 1 203 ? -7.720 -1.780 23.691 1.00 97.56 203 LYS A CA 1
ATOM 1662 C C . LYS A 1 203 ? -6.512 -2.484 23.051 1.00 97.56 203 LYS A C 1
ATOM 1664 O O . LYS A 1 203 ? -6.621 -3.614 22.582 1.00 97.56 203 LYS A O 1
ATOM 1669 N N . VAL A 1 204 ? -5.341 -1.847 23.102 1.00 95.38 204 VAL A N 1
ATOM 1670 C CA . VAL A 1 204 ? -4.065 -2.270 22.469 1.00 95.38 204 VAL A CA 1
ATOM 1671 C C . VAL A 1 204 ? -3.570 -3.695 22.800 1.00 95.38 204 VAL A C 1
ATOM 1673 O O . VAL A 1 204 ? -2.685 -4.218 22.118 1.00 95.38 204 VAL A O 1
ATOM 1676 N N . SER A 1 205 ? -4.109 -4.323 23.848 1.00 93.62 205 SER A N 1
ATOM 1677 C CA . SER A 1 205 ? -3.785 -5.683 24.307 1.00 93.62 205 SER A CA 1
ATOM 1678 C C . SER A 1 205 ? -4.812 -6.758 23.917 1.00 93.62 205 SER A C 1
ATOM 1680 O O . SER A 1 205 ? -4.587 -7.938 24.198 1.00 93.62 205 SER A O 1
ATOM 1682 N N . GLU A 1 206 ? -5.933 -6.377 23.302 1.00 96.25 206 GLU A N 1
ATOM 1683 C CA . GLU A 1 206 ? -6.981 -7.301 22.856 1.00 96.25 206 GLU A CA 1
ATOM 1684 C C . GLU A 1 206 ? -6.696 -7.862 21.445 1.00 96.25 206 GLU A C 1
ATOM 1686 O O . GLU A 1 206 ? -5.579 -7.767 20.932 1.00 96.25 206 GLU A O 1
ATOM 1691 N N . LYS A 1 207 ? -7.670 -8.552 20.839 1.00 94.88 207 LYS A N 1
ATOM 1692 C CA . LYS A 1 207 ? -7.506 -9.294 19.579 1.00 94.88 207 LYS A CA 1
ATOM 1693 C C . LYS A 1 207 ? -8.684 -9.029 18.658 1.00 94.88 207 LYS A C 1
ATOM 1695 O O . LYS A 1 207 ? -9.811 -8.963 19.128 1.00 94.88 207 LYS A O 1
ATOM 1700 N N . GLU A 1 208 ? -8.454 -9.044 17.349 1.00 95.69 208 GLU A N 1
ATOM 1701 C CA . GLU A 1 208 ? -9.517 -8.854 16.348 1.00 95.69 208 GLU A CA 1
ATOM 1702 C C . GLU A 1 208 ? -10.659 -9.897 16.436 1.00 95.69 208 GLU A C 1
ATOM 1704 O O . GLU A 1 208 ? -11.747 -9.672 15.905 1.00 95.69 208 GLU A O 1
ATOM 1709 N N . THR A 1 209 ? -10.437 -11.019 17.136 1.00 97.31 209 THR A N 1
ATOM 1710 C CA . THR A 1 209 ? -11.440 -12.048 17.459 1.00 97.31 209 THR A CA 1
ATOM 1711 C C . THR A 1 209 ? -12.377 -11.698 18.623 1.00 97.31 209 THR A C 1
ATOM 1713 O O . THR A 1 209 ? -13.471 -12.267 18.684 1.00 97.31 209 THR A O 1
ATOM 1716 N N . SER A 1 210 ? -12.001 -10.805 19.552 1.00 97.81 210 SER A N 1
ATOM 1717 C CA . SER A 1 210 ? -12.918 -10.326 20.600 1.00 97.81 210 SER A CA 1
ATOM 1718 C C . SER A 1 210 ? -13.894 -9.298 20.025 1.00 97.81 210 SER A C 1
ATOM 1720 O O . SER A 1 210 ? -13.646 -8.684 18.986 1.00 97.81 210 SER A O 1
ATOM 1722 N N . LYS A 1 211 ? -15.046 -9.114 20.680 1.00 98.00 211 LYS A N 1
ATOM 1723 C CA . LYS A 1 211 ? -16.001 -8.074 20.281 1.00 98.00 211 LYS A CA 1
ATOM 1724 C C . LYS A 1 211 ? -15.310 -6.697 20.375 1.00 98.00 211 LYS A C 1
ATOM 1726 O O . LYS A 1 211 ? -14.793 -6.403 21.449 1.00 98.00 211 LYS A O 1
ATOM 1731 N N . PRO A 1 212 ? -15.340 -5.855 19.323 1.00 98.38 212 PRO A N 1
ATOM 1732 C CA . PRO A 1 212 ? -14.801 -4.497 19.393 1.00 98.38 212 PRO A CA 1
ATOM 1733 C C . PRO A 1 212 ? -15.454 -3.663 20.501 1.00 98.38 212 PRO A C 1
ATOM 1735 O O . PRO A 1 212 ? -16.663 -3.780 20.740 1.00 98.38 212 PRO A O 1
ATOM 1738 N N . ASP A 1 213 ? -14.662 -2.785 21.123 1.00 98.19 213 ASP A N 1
ATOM 1739 C CA . ASP A 1 213 ? -15.159 -1.733 22.018 1.00 98.19 213 ASP A CA 1
ATOM 1740 C C . ASP A 1 213 ? -16.002 -0.719 21.211 1.00 98.19 213 ASP A C 1
ATOM 1742 O O . ASP A 1 213 ? -17.058 -0.279 21.667 1.00 98.19 213 ASP A O 1
ATOM 1746 N N . ILE A 1 214 ? -15.560 -0.389 19.987 1.00 98.06 214 ILE A N 1
ATOM 1747 C CA . ILE A 1 214 ? -16.198 0.572 19.071 1.00 98.06 214 ILE A CA 1
ATOM 1748 C C . ILE A 1 214 ? -16.302 -0.032 17.662 1.00 98.06 214 ILE A C 1
ATOM 1750 O O . ILE A 1 214 ? -15.364 -0.677 17.192 1.00 98.06 214 ILE A O 1
ATOM 1754 N N . ILE A 1 215 ? -17.424 0.222 16.976 1.00 98.50 215 ILE A N 1
ATOM 1755 C CA . ILE A 1 215 ? -17.578 0.054 15.521 1.00 98.50 215 ILE A CA 1
ATOM 1756 C C . ILE A 1 215 ? -18.274 1.306 14.969 1.00 98.50 215 ILE A C 1
ATOM 1758 O O . ILE A 1 215 ? -19.346 1.668 15.459 1.00 98.50 215 ILE A O 1
ATOM 1762 N N . LEU A 1 216 ? -17.686 1.939 13.954 1.00 98.50 216 LEU A N 1
ATOM 1763 C CA . LEU A 1 216 ? -18.249 3.063 13.197 1.00 98.50 216 LEU A CA 1
ATOM 1764 C C . LEU A 1 216 ? -18.283 2.665 11.715 1.00 98.50 216 LEU A C 1
ATOM 1766 O O . LEU A 1 216 ? -17.310 2.100 11.221 1.00 98.50 216 LEU A O 1
ATOM 1770 N N . ASN A 1 217 ? -19.376 2.953 11.012 1.00 97.81 217 ASN A N 1
ATOM 1771 C CA . ASN A 1 217 ? -19.508 2.707 9.571 1.00 97.81 217 ASN A CA 1
ATOM 1772 C C . ASN A 1 217 ? -19.574 4.045 8.817 1.00 97.81 217 ASN A C 1
ATOM 1774 O O . ASN A 1 217 ? -19.423 5.103 9.430 1.00 97.81 217 ASN A O 1
ATOM 1778 N N . ASP A 1 218 ? -19.821 3.974 7.508 1.00 97.31 218 ASP A N 1
ATOM 1779 C CA . ASP A 1 218 ? -20.094 5.118 6.628 1.00 97.31 218 ASP A CA 1
ATOM 1780 C C . ASP A 1 218 ? -18.957 6.153 6.557 1.00 97.31 218 ASP A C 1
ATOM 1782 O O . ASP A 1 218 ? -19.172 7.290 6.136 1.00 97.31 218 ASP A O 1
ATOM 1786 N N . GLY A 1 219 ? -17.737 5.739 6.920 1.00 98.31 219 GLY A N 1
ATOM 1787 C CA . GLY A 1 219 ? -16.555 6.592 6.913 1.00 98.31 219 GLY A CA 1
ATOM 1788 C C . GLY A 1 219 ? -16.204 7.079 5.513 1.00 98.31 219 GLY A C 1
ATOM 1789 O O . GLY A 1 219 ? -16.312 6.324 4.543 1.00 98.31 219 GLY A O 1
ATOM 1790 N N . GLU A 1 220 ? -15.784 8.338 5.420 1.00 98.12 220 GLU A N 1
ATOM 1791 C CA . GLU A 1 220 ? -15.479 9.030 4.165 1.00 98.12 220 GLU A CA 1
ATOM 1792 C C . GLU A 1 220 ? -13.971 9.285 4.064 1.00 98.12 220 GLU A C 1
ATOM 1794 O O . GLU A 1 220 ? -13.364 9.731 5.039 1.00 98.12 220 GLU A O 1
ATOM 1799 N N . LEU A 1 221 ? -13.370 8.989 2.908 1.00 97.62 221 LEU A N 1
ATOM 1800 C CA . LEU A 1 221 ? -11.948 9.216 2.635 1.00 97.62 221 LEU A CA 1
ATOM 1801 C C . LEU A 1 221 ? -11.767 10.505 1.825 1.00 97.62 221 LEU A C 1
ATOM 1803 O O . LEU A 1 221 ? -12.367 10.660 0.763 1.00 97.62 221 LEU A O 1
ATOM 1807 N N . GLU A 1 222 ? -10.904 11.401 2.303 1.00 97.75 222 GLU A N 1
ATOM 1808 C CA . GLU A 1 222 ? -10.526 12.646 1.625 1.00 97.75 222 GLU A CA 1
ATOM 1809 C C . GLU A 1 222 ? -9.003 12.700 1.427 1.00 97.75 222 GLU A C 1
ATOM 1811 O O . GLU A 1 222 ? -8.244 12.565 2.387 1.00 97.75 222 GLU A O 1
ATOM 1816 N N . PHE A 1 223 ? -8.547 12.882 0.181 1.00 96.31 223 PHE A N 1
ATOM 1817 C CA . PHE A 1 223 ? -7.120 12.966 -0.155 1.00 96.31 223 PHE A CA 1
ATOM 1818 C C . PHE A 1 223 ? -6.551 14.369 0.086 1.00 96.31 223 PHE A C 1
ATOM 1820 O O . PHE A 1 223 ? -7.003 15.359 -0.494 1.00 96.31 223 PHE A O 1
ATOM 1827 N N . GLU A 1 224 ? -5.484 14.440 0.876 1.00 93.12 224 GLU A N 1
ATOM 1828 C CA . GLU A 1 224 ? -4.771 15.669 1.217 1.00 93.12 224 GLU A CA 1
ATOM 1829 C C . GLU A 1 224 ? -3.766 16.013 0.105 1.00 93.12 224 GLU A C 1
ATOM 1831 O O . GLU A 1 224 ? -2.555 15.783 0.177 1.00 93.12 224 GLU A O 1
ATOM 1836 N N . GLY A 1 225 ? -4.312 16.543 -0.990 1.00 88.75 225 GLY A N 1
ATOM 1837 C CA . GLY A 1 225 ? -3.569 16.845 -2.207 1.00 88.75 225 GLY A CA 1
ATOM 1838 C C . GLY A 1 225 ? -3.273 15.593 -3.036 1.00 88.75 225 GLY A C 1
ATOM 1839 O O . GLY A 1 225 ? -4.059 14.655 -3.094 1.00 88.75 225 GLY A O 1
ATOM 1840 N N . SER A 1 226 ? -2.137 15.590 -3.738 1.00 85.12 226 SER A N 1
ATOM 1841 C CA . SER A 1 226 ? -1.773 14.521 -4.685 1.00 85.12 226 SER A CA 1
ATOM 1842 C C . SER A 1 226 ? -0.650 13.598 -4.189 1.00 85.12 226 SER A C 1
ATOM 1844 O O . SER A 1 226 ? -0.175 12.749 -4.943 1.00 85.12 226 SER A O 1
ATOM 1846 N N . GLY A 1 227 ? -0.190 13.763 -2.943 1.00 86.12 227 GLY A N 1
ATOM 1847 C CA . GLY A 1 227 ? 0.897 12.967 -2.355 1.00 86.12 227 GLY A CA 1
ATOM 1848 C C . GLY A 1 227 ? 0.488 11.571 -1.871 1.00 86.12 227 GLY A C 1
ATOM 1849 O O . GLY A 1 227 ? 1.349 10.793 -1.480 1.00 86.12 227 GLY A O 1
ATOM 1850 N N . GLY A 1 228 ? -0.810 11.253 -1.877 1.00 90.38 228 GLY A N 1
ATOM 1851 C CA . GLY A 1 228 ? -1.356 10.013 -1.317 1.00 90.38 228 GLY A CA 1
ATOM 1852 C C . GLY A 1 228 ? -1.707 10.098 0.173 1.00 90.38 228 GLY A C 1
ATOM 1853 O O . GLY A 1 228 ? -2.430 9.229 0.659 1.00 90.38 228 GLY A O 1
ATOM 1854 N N . ASN A 1 229 ? -1.278 11.156 0.875 1.00 95.06 229 ASN A N 1
ATOM 1855 C CA . ASN A 1 229 ? -1.817 11.506 2.193 1.00 95.06 229 ASN A CA 1
ATOM 1856 C C . ASN A 1 229 ? -3.339 11.653 2.110 1.00 95.06 229 ASN A C 1
ATOM 1858 O O . ASN A 1 229 ? -3.868 12.135 1.104 1.00 95.06 229 ASN A O 1
ATOM 1862 N N . HIS A 1 230 ? -4.037 11.218 3.150 1.00 97.62 230 HIS A N 1
ATOM 1863 C CA . HIS A 1 230 ? -5.491 11.286 3.231 1.00 97.62 230 HIS A CA 1
ATOM 1864 C C . HIS A 1 230 ? -5.966 11.117 4.671 1.00 97.62 230 HIS A C 1
ATOM 1866 O O . HIS A 1 230 ? -5.266 10.548 5.512 1.00 97.62 230 HIS A O 1
ATOM 1872 N N . VAL A 1 231 ? -7.203 11.531 4.921 1.00 98.38 231 VAL A N 1
ATOM 1873 C CA . VAL A 1 231 ? -7.924 11.275 6.166 1.00 98.38 231 VAL A CA 1
ATOM 1874 C C . VAL A 1 231 ? -9.151 10.412 5.891 1.00 98.38 231 VAL A C 1
ATOM 1876 O O . VAL A 1 231 ? -9.861 10.631 4.912 1.00 98.38 231 VAL A O 1
ATOM 1879 N N . ILE A 1 232 ? -9.418 9.437 6.761 1.00 98.62 232 ILE A N 1
ATOM 1880 C CA . ILE A 1 232 ? -10.696 8.716 6.796 1.00 98.62 232 ILE A CA 1
ATOM 1881 C C . ILE A 1 232 ? -11.478 9.196 8.021 1.00 98.62 232 ILE A C 1
ATOM 1883 O O . ILE A 1 232 ? -11.034 9.012 9.158 1.00 98.62 232 ILE A O 1
ATOM 1887 N N . THR A 1 233 ? -12.626 9.832 7.786 1.00 98.75 233 THR A N 1
ATOM 1888 C CA . THR A 1 233 ? -13.441 10.494 8.815 1.00 98.75 233 THR A CA 1
ATOM 1889 C C . THR A 1 233 ? -14.729 9.723 9.090 1.00 98.75 233 THR A C 1
ATOM 1891 O O . THR A 1 233 ? -15.460 9.371 8.168 1.00 98.75 233 THR A O 1
ATOM 1894 N N . PHE A 1 234 ? -15.040 9.506 10.369 1.00 98.69 234 PHE A N 1
ATOM 1895 C CA . PHE A 1 234 ? -16.245 8.830 10.857 1.00 98.69 234 PHE A CA 1
ATOM 1896 C C . PHE A 1 234 ? -16.967 9.721 11.875 1.00 98.69 234 PHE A C 1
ATOM 1898 O O . PHE A 1 234 ? -16.330 10.277 12.771 1.00 98.69 234 PHE A O 1
ATOM 1905 N N . VAL A 1 235 ? -18.296 9.824 11.795 1.00 98.06 235 VAL A N 1
ATOM 1906 C CA . VAL A 1 235 ? -19.103 10.673 12.692 1.00 98.06 235 VAL A CA 1
ATOM 1907 C C . VAL A 1 235 ? -20.102 9.825 13.478 1.00 98.06 235 VAL A C 1
ATOM 1909 O O . VAL A 1 235 ? -20.830 9.016 12.909 1.00 98.06 235 VAL A O 1
ATOM 1912 N N . GLN A 1 236 ? -20.172 10.024 14.797 1.00 97.12 236 GLN A N 1
ATOM 1913 C CA . GLN A 1 236 ? -21.155 9.371 15.663 1.00 97.12 236 GLN A CA 1
ATOM 1914 C C . GLN A 1 236 ? -21.697 10.350 16.712 1.00 97.12 236 GLN A C 1
ATOM 1916 O O . GLN A 1 236 ? -21.073 10.618 17.740 1.00 97.12 236 GLN A O 1
ATOM 1921 N N . GLY A 1 237 ? -22.898 10.878 16.462 1.00 96.44 237 GLY A N 1
ATOM 1922 C CA . GLY A 1 237 ? -23.523 11.875 17.332 1.00 96.44 237 GLY A CA 1
ATOM 1923 C C . GLY A 1 237 ? -22.723 13.177 17.334 1.00 96.44 237 GLY A C 1
ATOM 1924 O O . GLY A 1 237 ? -22.641 13.843 16.309 1.00 96.44 237 GLY A O 1
ATOM 1925 N N . ASN A 1 238 ? -22.138 13.531 18.479 1.00 97.25 238 ASN A N 1
ATOM 1926 C CA . ASN A 1 238 ? -21.250 14.687 18.635 1.00 97.25 238 ASN A CA 1
ATOM 1927 C C . ASN A 1 238 ? -19.754 14.326 18.711 1.00 97.25 238 ASN A C 1
ATOM 1929 O O . ASN A 1 238 ? -18.957 15.161 19.139 1.00 97.25 238 ASN A O 1
ATOM 1933 N N . TYR A 1 239 ? -19.380 13.103 18.324 1.00 98.50 239 TYR A N 1
ATOM 1934 C CA . TYR A 1 239 ? -17.990 12.664 18.204 1.00 98.50 239 TYR A CA 1
ATOM 1935 C C . TYR A 1 239 ? -17.586 12.518 16.733 1.00 98.50 239 TYR A C 1
ATOM 1937 O O . TYR A 1 239 ? -18.335 11.940 15.940 1.00 98.50 239 TYR A O 1
ATOM 1945 N N . THR A 1 240 ? -16.373 12.963 16.412 1.00 98.69 240 THR A N 1
ATOM 1946 C CA . THR A 1 240 ? -15.723 12.767 15.106 1.00 98.69 240 THR A CA 1
ATOM 1947 C C . THR A 1 240 ? -14.445 11.970 15.328 1.00 98.69 240 THR A C 1
ATOM 1949 O O . THR A 1 240 ? -13.665 12.307 16.214 1.00 98.69 240 THR A O 1
ATOM 1952 N N . TYR A 1 241 ? -14.215 10.928 14.537 1.00 98.69 241 TYR A N 1
ATOM 1953 C CA . TYR A 1 241 ? -12.987 10.135 14.547 1.00 98.69 241 TYR A CA 1
ATOM 1954 C C . TYR A 1 241 ? -12.307 10.330 13.197 1.00 98.69 241 TYR A C 1
ATOM 1956 O O . TYR A 1 241 ? -12.937 10.114 12.163 1.00 98.69 241 TYR A O 1
ATOM 1964 N N . LYS A 1 242 ? -11.039 10.729 13.205 1.00 98.69 242 LYS A N 1
ATOM 1965 C CA . LYS A 1 242 ? -10.232 10.955 12.007 1.00 98.69 242 LYS A CA 1
ATOM 1966 C C . LYS A 1 242 ? -9.014 10.051 12.050 1.00 98.69 242 LYS A C 1
ATOM 1968 O O . LYS A 1 242 ? -8.297 10.019 13.048 1.00 98.69 242 LYS A O 1
ATOM 1973 N N . VAL A 1 243 ? -8.786 9.320 10.969 1.00 98.56 243 VAL A N 1
ATOM 1974 C CA . VAL A 1 243 ? -7.603 8.479 10.783 1.00 98.56 243 VAL A CA 1
ATOM 1975 C C . VAL A 1 243 ? -6.821 9.053 9.613 1.00 98.56 243 VAL A C 1
ATOM 1977 O O . VAL A 1 243 ? -7.159 8.803 8.459 1.00 98.56 243 VAL A O 1
ATOM 1980 N N . TYR A 1 244 ? -5.813 9.862 9.924 1.00 97.88 244 TYR A N 1
ATOM 1981 C CA . TYR A 1 244 ? -4.885 10.426 8.948 1.00 97.88 244 TYR A CA 1
ATOM 1982 C C . TYR A 1 244 ? -3.828 9.378 8.588 1.00 97.88 244 TYR A C 1
ATOM 1984 O O . TYR A 1 244 ? -3.239 8.787 9.495 1.00 97.88 244 TYR A O 1
ATOM 1992 N N . ARG A 1 245 ? -3.554 9.161 7.296 1.00 96.38 245 ARG A N 1
ATOM 1993 C CA . ARG A 1 245 ? -2.416 8.368 6.798 1.00 96.38 245 ARG A CA 1
ATOM 1994 C C . ARG A 1 245 ? -1.395 9.299 6.165 1.00 96.38 245 ARG A C 1
ATOM 1996 O O . ARG A 1 245 ? -1.620 9.851 5.091 1.00 96.38 245 ARG A O 1
ATOM 2003 N N . ASN A 1 246 ? -0.238 9.395 6.811 1.00 93.25 246 ASN A N 1
ATOM 2004 C CA . ASN A 1 246 ? 0.928 10.076 6.272 1.00 93.25 246 ASN A CA 1
ATOM 2005 C C . ASN A 1 246 ? 1.677 9.099 5.351 1.00 93.25 246 ASN A C 1
ATOM 2007 O O . ASN A 1 246 ? 2.186 8.072 5.800 1.00 93.25 246 ASN A O 1
ATOM 2011 N N . ILE A 1 247 ? 1.713 9.394 4.052 1.00 88.50 247 ILE A N 1
ATOM 2012 C CA . ILE A 1 247 ? 2.575 8.711 3.069 1.00 88.50 247 ILE A CA 1
ATOM 2013 C C . ILE A 1 247 ? 3.818 9.567 2.791 1.00 88.50 247 ILE A C 1
ATOM 2015 O O . ILE A 1 247 ? 4.905 9.041 2.571 1.00 88.50 247 ILE A O 1
ATOM 2019 N N . ILE A 1 248 ? 3.663 10.891 2.852 1.00 84.25 248 ILE A N 1
ATOM 2020 C CA . ILE A 1 248 ? 4.714 11.891 2.676 1.00 84.25 248 ILE A CA 1
ATOM 2021 C C . ILE A 1 248 ? 4.658 12.865 3.857 1.00 84.25 248 ILE A C 1
ATOM 2023 O O . ILE A 1 248 ? 3.608 13.434 4.155 1.00 84.25 248 ILE A O 1
ATOM 2027 N N . GLY A 1 249 ? 5.797 13.061 4.516 1.00 81.81 249 GLY A N 1
ATOM 2028 C CA . GLY A 1 249 ? 5.964 13.926 5.682 1.00 81.81 249 GLY A CA 1
ATOM 2029 C C . GLY A 1 249 ? 7.438 14.030 6.076 1.00 81.81 249 GLY A C 1
ATOM 2030 O O . GLY A 1 249 ? 8.317 13.603 5.327 1.00 81.81 249 GLY A O 1
ATOM 2031 N N . GLU A 1 250 ? 7.717 14.584 7.255 1.00 83.31 250 GLU A N 1
ATOM 2032 C CA . GLU A 1 250 ? 9.054 14.523 7.861 1.00 83.31 250 GLU A CA 1
ATOM 2033 C C . GLU A 1 250 ? 9.388 13.081 8.292 1.00 83.31 250 GLU A C 1
ATOM 2035 O O . GLU A 1 250 ? 8.480 12.316 8.613 1.00 83.31 250 GLU A O 1
ATOM 2040 N N . GLU A 1 251 ? 10.672 12.712 8.365 1.00 77.56 251 GLU A N 1
ATOM 2041 C CA . GLU A 1 251 ? 11.147 11.367 8.777 1.00 77.56 251 GLU A CA 1
ATOM 2042 C C . GLU A 1 251 ? 10.641 10.936 10.174 1.00 77.56 251 GLU A C 1
ATOM 2044 O O . GLU A 1 251 ? 10.516 9.752 10.480 1.00 77.56 251 GLU A O 1
ATOM 2049 N N . SER A 1 252 ? 10.316 11.915 11.018 1.00 84.62 252 SER A N 1
ATOM 2050 C CA . SER A 1 252 ? 9.728 11.783 12.355 1.00 84.62 252 SER A CA 1
ATOM 2051 C C . SER A 1 252 ? 8.215 11.511 12.367 1.00 84.62 252 SER A C 1
ATOM 2053 O O . SER A 1 252 ? 7.675 11.196 13.428 1.00 84.62 252 SER A O 1
ATOM 2055 N N . SER A 1 253 ? 7.522 11.655 11.233 1.00 87.81 253 SER A N 1
ATOM 2056 C CA . SER A 1 253 ? 6.059 11.549 11.153 1.00 87.81 253 SER A CA 1
ATOM 2057 C C . SER A 1 253 ? 5.603 10.106 11.398 1.00 87.81 253 SER A C 1
ATOM 2059 O O . SER A 1 253 ? 6.153 9.186 10.788 1.00 87.81 253 SER A O 1
ATOM 2061 N N . PRO A 1 254 ? 4.578 9.862 12.233 1.00 92.44 254 PRO A N 1
ATOM 2062 C CA . PRO A 1 254 ? 3.996 8.534 12.350 1.00 92.44 254 PRO A CA 1
ATOM 2063 C C . PRO A 1 254 ? 3.199 8.202 11.086 1.00 92.44 254 PRO A C 1
ATOM 2065 O O . PRO A 1 254 ? 2.530 9.065 10.514 1.00 92.44 254 PRO A O 1
ATOM 2068 N N . ASP A 1 255 ? 3.227 6.938 10.673 1.00 92.19 255 ASP A N 1
ATOM 2069 C CA . ASP A 1 255 ? 2.496 6.447 9.505 1.00 92.19 255 ASP A CA 1
ATOM 2070 C C . ASP A 1 255 ? 0.977 6.717 9.620 1.00 92.19 255 ASP A C 1
ATOM 2072 O O . ASP A 1 255 ? 0.311 6.961 8.615 1.00 92.19 255 ASP A O 1
ATOM 2076 N N . ILE A 1 256 ? 0.425 6.754 10.838 1.00 96.81 256 ILE A N 1
ATOM 2077 C CA . ILE A 1 256 ? -0.964 7.137 11.115 1.00 96.81 256 ILE A CA 1
ATOM 2078 C C . ILE A 1 256 ? -1.031 8.175 12.244 1.00 96.81 256 ILE A C 1
ATOM 2080 O O . ILE A 1 256 ? -0.279 8.087 13.213 1.00 96.81 256 ILE A O 1
ATOM 2084 N N . ILE A 1 257 ? -2.006 9.087 12.191 1.00 97.69 257 ILE A N 1
ATOM 2085 C CA . ILE A 1 257 ? -2.485 9.826 13.373 1.00 97.69 257 ILE A CA 1
ATOM 2086 C C . ILE A 1 257 ? -3.972 9.515 13.569 1.00 97.69 257 ILE A C 1
ATOM 2088 O O . ILE A 1 257 ? -4.785 9.736 12.669 1.00 97.69 257 ILE A O 1
ATOM 2092 N N . LEU A 1 258 ? -4.333 9.009 14.751 1.00 98.50 258 LEU A N 1
ATOM 2093 C CA . LEU A 1 258 ? -5.721 8.974 15.210 1.00 98.50 258 LEU A CA 1
ATOM 2094 C C . LEU A 1 258 ? -6.031 10.295 15.911 1.00 98.50 258 LEU A C 1
ATOM 2096 O O . LEU A 1 258 ? -5.417 10.598 16.933 1.00 98.50 258 LEU A O 1
ATOM 2100 N N . GLU A 1 259 ? -7.043 11.017 15.443 1.00 98.62 259 GLU A N 1
ATOM 2101 C CA . GLU A 1 259 ? -7.667 12.095 16.207 1.00 98.62 259 GLU A CA 1
ATOM 2102 C C . GLU A 1 259 ? -9.115 11.733 16.563 1.00 98.62 259 GLU A C 1
ATOM 2104 O O . GLU A 1 259 ? -9.854 11.177 15.748 1.00 98.62 259 GLU A O 1
ATOM 2109 N N . ILE A 1 260 ? -9.531 12.051 17.791 1.00 98.50 260 ILE A N 1
ATOM 2110 C CA . ILE A 1 260 ? -10.934 11.993 18.208 1.00 98.50 260 ILE A CA 1
ATOM 2111 C C . ILE A 1 260 ? -11.335 13.371 18.718 1.00 98.50 260 ILE A C 1
ATOM 2113 O O . ILE A 1 260 ? -10.770 13.880 19.689 1.00 98.50 260 ILE A O 1
ATOM 2117 N N . GLU A 1 261 ? -12.359 13.944 18.102 1.00 98.62 261 GLU A N 1
ATOM 2118 C CA . GLU A 1 261 ? -13.021 15.161 18.546 1.00 98.62 261 GLU A CA 1
ATOM 2119 C C . GLU A 1 261 ? -14.314 14.843 19.300 1.00 98.62 261 GLU A C 1
ATOM 2121 O O . GLU A 1 261 ? -14.993 13.845 19.041 1.00 98.62 261 GLU A O 1
ATOM 2126 N N . LYS A 1 262 ? -14.711 15.765 20.176 1.00 98.38 262 LYS A N 1
ATOM 2127 C CA . LYS A 1 262 ? -16.066 15.868 20.704 1.00 98.38 262 LYS A CA 1
ATOM 2128 C C . LYS A 1 262 ? -16.523 17.321 20.685 1.00 98.38 262 LYS A C 1
ATOM 2130 O O . LYS A 1 262 ? -15.777 18.198 21.112 1.00 98.38 262 LYS A O 1
ATOM 2135 N N . ASP A 1 263 ? -17.744 17.576 20.215 1.00 97.56 263 ASP A N 1
ATOM 2136 C CA . ASP A 1 263 ? -18.323 18.926 20.123 1.00 97.56 263 ASP A CA 1
ATOM 2137 C C . ASP A 1 263 ? -17.393 19.913 19.366 1.00 97.56 263 ASP A C 1
ATOM 2139 O O . ASP A 1 263 ? -17.261 21.081 19.739 1.00 97.56 263 ASP A O 1
ATOM 2143 N N . GLY A 1 264 ? -16.699 19.418 18.328 1.00 95.56 264 GLY A N 1
ATOM 2144 C CA . GLY A 1 264 ? -15.724 20.169 17.523 1.00 95.56 264 GLY A CA 1
ATOM 2145 C C . GLY A 1 264 ? -14.394 20.478 18.226 1.00 95.56 264 GLY A C 1
ATOM 2146 O O . GLY A 1 264 ? -13.720 21.440 17.861 1.00 95.56 264 GLY A O 1
ATOM 2147 N N . LYS A 1 265 ? -14.030 19.725 19.273 1.00 98.06 265 LYS A N 1
ATOM 2148 C CA . LYS A 1 265 ? -12.769 19.880 20.015 1.00 98.06 265 LYS A CA 1
ATOM 2149 C C . LYS A 1 265 ? -12.046 18.551 20.141 1.00 98.06 265 LYS A C 1
ATOM 2151 O O . LYS A 1 265 ? -12.624 17.594 20.651 1.00 98.06 265 LYS A O 1
ATOM 2156 N N . THR A 1 266 ? -10.774 18.515 19.767 1.00 98.25 266 THR A N 1
ATOM 2157 C CA . THR A 1 266 ? -9.872 17.380 19.985 1.00 98.25 266 THR A CA 1
ATOM 2158 C C . THR A 1 266 ? -9.863 16.964 21.461 1.00 98.25 266 THR A C 1
ATOM 2160 O O . THR A 1 266 ? -9.513 17.754 22.339 1.00 98.25 266 THR A O 1
ATOM 2163 N N . ILE A 1 267 ? -10.257 15.720 21.740 1.00 98.25 267 ILE A N 1
ATOM 2164 C CA . ILE A 1 267 ? -10.183 15.083 23.068 1.00 98.25 267 ILE A CA 1
ATOM 2165 C C . ILE A 1 267 ? -9.131 13.969 23.124 1.00 98.25 267 ILE A C 1
ATOM 2167 O O . ILE A 1 267 ? -8.720 13.577 24.216 1.00 98.25 267 ILE A O 1
ATOM 2171 N N . LEU A 1 268 ? -8.685 13.478 21.966 1.00 98.19 268 LEU A N 1
ATOM 2172 C CA . LEU A 1 268 ? -7.571 12.550 21.823 1.00 98.19 268 LEU A CA 1
ATOM 2173 C C . LEU A 1 268 ? -6.805 12.860 20.535 1.00 98.19 268 LEU A C 1
ATOM 2175 O O . LEU A 1 268 ? -7.423 13.074 19.496 1.00 98.19 268 LEU A O 1
ATOM 2179 N N . SER A 1 269 ? -5.479 12.797 20.602 1.00 98.06 269 SER A N 1
ATOM 2180 C CA . SER A 1 269 ? -4.611 12.598 19.444 1.00 98.06 269 SER A CA 1
ATOM 2181 C C . SER A 1 269 ? -3.573 11.537 19.822 1.00 98.06 269 SER A C 1
ATOM 2183 O O . SER A 1 269 ? -2.996 11.609 20.912 1.00 98.06 269 SER A O 1
ATOM 2185 N N . GLU A 1 270 ? -3.393 10.516 18.984 1.00 97.81 270 GLU A N 1
ATOM 2186 C CA . GLU A 1 270 ? -2.409 9.448 19.180 1.00 97.81 270 GLU A CA 1
ATOM 2187 C C . GLU A 1 270 ? -1.721 9.061 17.870 1.00 97.81 270 GLU A C 1
ATOM 2189 O O . GLU A 1 270 ? -2.376 8.677 16.897 1.00 97.81 270 GLU A O 1
ATOM 2194 N N . ASP A 1 271 ? -0.390 9.045 17.906 1.00 97.38 271 ASP A N 1
ATOM 2195 C CA . ASP A 1 271 ? 0.448 8.403 16.898 1.00 97.38 271 ASP A CA 1
ATOM 2196 C C . ASP A 1 271 ? 0.065 6.922 16.756 1.00 97.38 271 ASP A C 1
ATOM 2198 O O . ASP A 1 271 ? -0.032 6.175 17.741 1.00 97.38 271 ASP A O 1
ATOM 2202 N N . GLY A 1 272 ? -0.120 6.487 15.515 1.00 95.69 272 GLY A N 1
ATOM 2203 C CA . GLY A 1 272 ? -0.354 5.103 15.137 1.00 95.69 272 GLY A CA 1
ATOM 2204 C C . GLY A 1 272 ? 0.727 4.599 14.190 1.00 95.69 272 GLY A C 1
ATOM 2205 O O . GLY A 1 272 ? 1.246 5.341 13.357 1.00 95.69 272 GLY A O 1
ATOM 2206 N N . LYS A 1 273 ? 1.036 3.307 14.292 1.00 94.50 273 LYS A N 1
ATOM 2207 C CA . LYS A 1 273 ? 1.822 2.588 13.287 1.00 94.50 273 LYS A CA 1
ATOM 2208 C C . LYS A 1 273 ? 0.982 1.539 12.588 1.00 94.50 273 LYS A C 1
ATOM 2210 O O . LYS A 1 273 ? 0.110 0.943 13.230 1.00 94.50 273 LYS A O 1
ATOM 2215 N N . LEU A 1 274 ? 1.263 1.263 11.318 1.00 93.00 274 LEU A N 1
ATOM 2216 C CA . LEU A 1 274 ? 0.747 0.051 10.699 1.00 93.00 274 LEU A CA 1
ATOM 2217 C C . LEU A 1 274 ? 1.351 -1.195 11.353 1.00 93.00 274 LEU A C 1
ATOM 2219 O O . LEU A 1 274 ? 2.469 -1.216 11.870 1.00 93.00 274 LEU A O 1
ATOM 2223 N N . THR A 1 275 ? 0.563 -2.262 11.337 1.00 84.44 275 THR A N 1
ATOM 2224 C CA . THR A 1 275 ? 0.961 -3.584 11.808 1.00 84.44 275 THR A CA 1
ATOM 2225 C C . THR A 1 275 ? 0.632 -4.598 10.726 1.00 84.44 275 THR A C 1
ATOM 2227 O O . THR A 1 275 ? -0.540 -4.878 10.493 1.00 84.44 275 THR A O 1
ATOM 2230 N N . LEU A 1 276 ? 1.688 -5.166 10.127 1.00 64.44 276 LEU A N 1
ATOM 2231 C CA . LEU A 1 276 ? 1.696 -6.045 8.944 1.00 64.44 276 LEU A CA 1
ATOM 2232 C C . LEU A 1 276 ? 1.716 -5.296 7.593 1.00 64.44 276 LEU A C 1
ATOM 2234 O O . LEU A 1 276 ? 0.731 -5.292 6.866 1.00 64.44 276 LEU A O 1
ATOM 2238 N N . GLU A 1 277 ? 2.887 -4.760 7.244 1.00 47.31 277 GLU A N 1
ATOM 2239 C CA . GLU A 1 277 ? 3.394 -4.648 5.859 1.00 47.31 277 GLU A CA 1
ATOM 2240 C C . GLU A 1 277 ? 4.527 -5.694 5.699 1.00 47.31 277 GLU A C 1
ATOM 2242 O O . GLU A 1 277 ? 5.292 -5.898 6.676 1.00 47.31 277 GLU A O 1
#

pLDDT: mean 85.2, std 24.45, range [23.92, 98.75]